Protein AF-A0A6N6S5V6-F1 (afdb_monomer)

Structure (mmCIF, N/CA/C/O backbone):
data_AF-A0A6N6S5V6-F1
#
_entry.id   AF-A0A6N6S5V6-F1
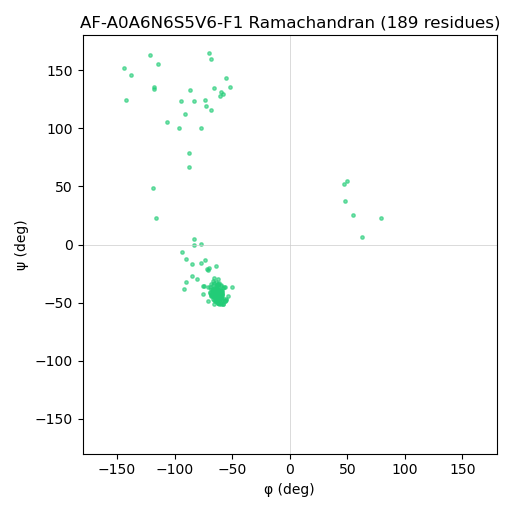#
loop_
_atom_site.group_PDB
_atom_site.id
_atom_site.type_symbol
_atom_site.label_atom_id
_atom_site.label_alt_id
_atom_site.label_comp_id
_atom_site.label_asym_id
_atom_site.label_entity_id
_atom_site.label_seq_id
_atom_site.pdbx_PDB_ins_code
_atom_site.Cartn_x
_atom_site.Cartn_y
_atom_site.Cartn_z
_at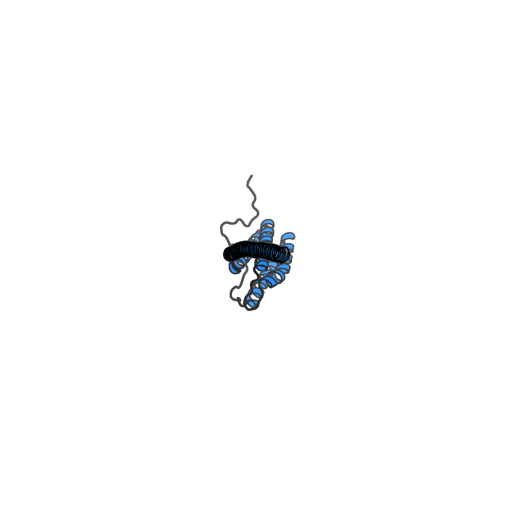om_site.occupancy
_atom_site.B_iso_or_equiv
_atom_site.auth_seq_id
_atom_site.auth_comp_id
_atom_site.auth_asym_id
_atom_site.auth_atom_id
_atom_site.pdbx_PDB_model_num
ATOM 1 N N . MET A 1 1 ? 62.402 19.462 -80.357 1.00 62.56 1 MET A N 1
ATOM 2 C CA . MET A 1 1 ? 62.598 19.578 -78.889 1.00 62.56 1 MET A CA 1
ATOM 3 C C . MET A 1 1 ? 61.320 19.929 -78.121 1.00 62.56 1 MET A C 1
ATOM 5 O O . MET A 1 1 ? 61.025 19.226 -77.167 1.00 62.56 1 MET A O 1
ATOM 9 N N . LYS A 1 2 ? 60.522 20.928 -78.536 1.00 72.19 2 LYS A N 1
ATOM 10 C CA . LYS A 1 2 ? 59.335 21.396 -77.782 1.00 72.19 2 LYS A CA 1
ATOM 11 C C . LYS A 1 2 ? 58.233 20.342 -77.539 1.00 72.19 2 LYS A C 1
ATOM 13 O O . LYS A 1 2 ? 57.706 20.272 -76.439 1.00 72.19 2 LYS A O 1
ATOM 18 N N . GLN A 1 3 ? 57.931 19.482 -78.517 1.00 79.94 3 GLN A N 1
ATOM 19 C CA . GLN A 1 3 ? 56.873 18.461 -78.391 1.00 79.94 3 GLN A CA 1
ATOM 20 C C . GLN A 1 3 ? 57.205 17.366 -77.362 1.00 79.94 3 GLN A C 1
ATOM 22 O O . GLN A 1 3 ? 56.373 17.038 -76.525 1.00 79.94 3 GLN A O 1
ATOM 27 N N . LYS A 1 4 ? 58.440 16.842 -77.372 1.00 79.00 4 LYS A N 1
ATOM 28 C CA . LYS A 1 4 ? 58.897 15.853 -76.378 1.00 79.00 4 LYS A CA 1
ATOM 29 C C . LYS A 1 4 ? 58.906 16.441 -74.960 1.00 79.00 4 LYS A C 1
ATOM 31 O O . LYS A 1 4 ? 58.530 15.755 -74.021 1.00 79.00 4 LYS A O 1
ATOM 36 N N . PHE A 1 5 ? 59.269 17.719 -74.820 1.00 80.44 5 PHE A N 1
ATOM 37 C CA . PHE A 1 5 ? 59.223 18.435 -73.544 1.00 80.44 5 PHE A CA 1
ATOM 38 C C . PHE A 1 5 ? 57.786 18.603 -73.016 1.00 80.44 5 PHE A C 1
ATOM 40 O O . PHE A 1 5 ? 57.538 18.290 -71.857 1.00 80.44 5 PHE A O 1
ATOM 47 N N . LEU A 1 6 ? 56.825 19.002 -73.863 1.00 81.38 6 LEU A N 1
ATOM 48 C CA . LEU A 1 6 ? 55.410 19.099 -73.467 1.00 81.38 6 LEU A CA 1
ATOM 49 C C . LEU A 1 6 ? 54.830 17.757 -72.997 1.00 81.38 6 LEU A C 1
ATOM 51 O O . LEU A 1 6 ? 54.079 17.727 -72.027 1.00 81.38 6 LEU A O 1
ATOM 55 N N . ILE A 1 7 ? 55.190 16.653 -73.658 1.00 85.19 7 ILE A N 1
ATOM 56 C CA . ILE A 1 7 ? 54.735 15.305 -73.281 1.00 85.19 7 ILE A CA 1
ATOM 57 C C . ILE A 1 7 ? 55.286 14.911 -71.903 1.00 85.19 7 ILE A C 1
ATOM 59 O O . ILE A 1 7 ? 54.540 14.402 -71.071 1.00 85.19 7 ILE A O 1
ATOM 63 N N . ILE A 1 8 ? 56.566 15.188 -71.635 1.00 86.44 8 ILE A N 1
ATOM 64 C CA . ILE A 1 8 ? 57.194 14.901 -70.336 1.00 86.44 8 ILE A CA 1
ATOM 65 C C . ILE A 1 8 ? 56.545 15.734 -69.223 1.00 86.44 8 ILE A C 1
ATOM 67 O O . ILE A 1 8 ? 56.206 15.190 -68.176 1.00 86.44 8 ILE A O 1
ATOM 71 N N . VAL A 1 9 ? 56.317 17.031 -69.452 1.00 86.50 9 VAL A N 1
ATOM 72 C CA . VAL A 1 9 ? 55.654 17.913 -68.474 1.00 86.50 9 VAL A CA 1
ATOM 73 C C . VAL A 1 9 ? 54.208 17.473 -68.214 1.00 86.50 9 VAL A C 1
ATOM 75 O O . VAL A 1 9 ? 53.793 17.415 -67.059 1.00 86.50 9 VAL A O 1
ATOM 78 N N . GLY A 1 10 ? 53.458 17.098 -69.255 1.00 88.69 10 GLY A N 1
ATOM 79 C CA . GLY A 1 10 ? 52.099 16.566 -69.114 1.00 88.69 10 GLY A CA 1
ATOM 80 C C . GLY A 1 10 ? 52.051 15.248 -68.334 1.00 88.69 10 GLY A C 1
ATOM 81 O O . GLY A 1 10 ? 51.189 15.075 -67.476 1.00 88.69 10 GLY A O 1
ATOM 82 N N . TYR A 1 11 ? 53.010 14.347 -68.570 1.00 92.50 11 TYR A N 1
ATOM 83 C CA . TYR A 1 11 ? 53.131 13.091 -67.828 1.00 92.50 11 TYR A CA 1
ATOM 84 C C . TYR A 1 11 ? 53.487 13.320 -66.352 1.00 92.50 11 TYR A C 1
ATOM 86 O O . TYR A 1 11 ? 52.875 12.719 -65.473 1.00 92.50 11 TYR A O 1
ATOM 94 N N . LEU A 1 12 ? 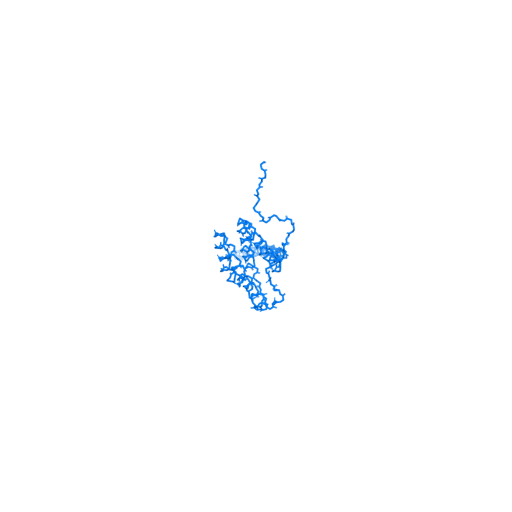54.419 14.233 -66.059 1.00 91.12 12 LEU A N 1
ATOM 95 C CA . LEU A 1 12 ? 54.773 14.604 -64.685 1.00 91.12 12 LEU A CA 1
ATOM 96 C C . LEU A 1 12 ? 53.597 15.245 -63.937 1.00 91.12 12 LEU A C 1
ATOM 98 O O . LEU A 1 12 ? 53.380 14.937 -62.767 1.00 91.12 12 LEU A O 1
ATOM 102 N N . PHE A 1 13 ? 52.812 16.090 -64.609 1.00 92.81 13 PHE A N 1
ATOM 103 C CA . PHE A 1 13 ? 51.599 16.669 -64.033 1.00 92.81 13 PHE A CA 1
ATOM 104 C C . PHE A 1 13 ? 50.538 15.597 -63.741 1.00 92.81 13 PHE A C 1
ATOM 106 O O . PHE A 1 13 ? 49.987 15.567 -62.642 1.00 92.81 13 PHE A O 1
ATOM 113 N N . LEU A 1 14 ? 50.298 14.673 -64.679 1.00 92.94 14 LEU A N 1
ATOM 114 C CA . LEU A 1 14 ? 49.377 13.550 -64.482 1.00 92.94 14 LEU A CA 1
ATOM 115 C C . LEU A 1 14 ? 49.807 12.669 -63.297 1.00 92.94 14 LEU A C 1
ATOM 117 O O . LEU A 1 14 ? 48.983 12.338 -62.448 1.00 92.94 14 LEU A O 1
ATOM 121 N N . LEU A 1 15 ? 51.098 12.330 -63.205 1.00 93.62 15 LEU A N 1
ATOM 122 C CA . LEU A 1 15 ? 51.645 11.571 -62.080 1.00 93.62 15 LEU A CA 1
ATOM 123 C C . LEU A 1 15 ? 51.463 12.308 -60.750 1.00 93.62 15 LEU A C 1
ATOM 125 O O . LEU A 1 15 ? 51.049 11.692 -59.772 1.00 93.62 15 LEU A O 1
ATOM 129 N N . ALA A 1 16 ? 51.717 13.618 -60.711 1.00 93.31 16 ALA A N 1
ATOM 130 C CA . ALA A 1 16 ? 51.504 14.421 -59.511 1.00 93.31 16 ALA A CA 1
ATOM 131 C C . ALA A 1 16 ? 50.028 14.418 -59.075 1.00 93.31 16 ALA A C 1
ATOM 133 O O . ALA A 1 16 ? 49.742 14.237 -57.893 1.00 93.31 16 ALA A O 1
ATOM 134 N N . VAL A 1 17 ? 49.086 14.543 -60.018 1.00 94.62 17 VAL A N 1
ATOM 135 C CA . VAL A 1 17 ? 47.643 14.454 -59.734 1.00 94.62 17 VAL A CA 1
ATOM 136 C C . VAL A 1 17 ? 47.269 13.076 -59.190 1.00 94.62 17 VAL A C 1
ATOM 138 O O . VAL A 1 17 ? 46.566 12.999 -58.185 1.00 94.62 17 VAL A O 1
ATOM 141 N N . ILE A 1 18 ? 47.767 11.992 -59.794 1.00 94.75 18 ILE A N 1
ATOM 142 C CA . ILE A 1 18 ? 47.512 10.624 -59.318 1.00 94.75 18 ILE A CA 1
ATOM 143 C C . ILE A 1 18 ? 48.032 10.446 -57.889 1.00 94.75 18 ILE A C 1
ATOM 145 O O . ILE A 1 18 ? 47.295 9.948 -57.047 1.00 94.75 18 ILE A O 1
ATOM 149 N N . VAL A 1 19 ? 49.252 10.901 -57.586 1.00 94.75 19 VAL A N 1
ATOM 150 C CA . VAL A 1 19 ? 49.834 10.820 -56.233 1.00 94.75 19 VAL A CA 1
ATOM 151 C C . VAL A 1 19 ? 49.016 11.617 -55.211 1.00 94.75 19 VAL A C 1
ATOM 153 O O . VAL A 1 19 ? 48.795 11.154 -54.095 1.00 94.75 19 VAL A O 1
ATOM 156 N N . ILE A 1 20 ? 48.530 12.806 -55.578 1.00 94.44 20 ILE A N 1
ATOM 157 C CA . ILE A 1 20 ? 47.676 13.614 -54.697 1.00 94.44 20 ILE A CA 1
ATOM 158 C C . ILE A 1 20 ? 46.336 12.911 -54.452 1.00 94.44 20 ILE A C 1
ATOM 160 O O . ILE A 1 20 ? 45.868 12.871 -53.314 1.00 94.44 20 ILE A O 1
ATOM 164 N N . LEU A 1 21 ? 45.719 12.349 -55.496 1.00 94.69 21 LEU A N 1
ATOM 165 C CA . LEU A 1 21 ? 44.451 11.629 -55.383 1.00 94.69 21 LEU A CA 1
ATOM 166 C C . LEU A 1 21 ? 44.598 10.359 -54.543 1.00 94.69 21 LEU A C 1
ATOM 168 O O . LEU A 1 21 ? 43.777 10.137 -53.658 1.00 94.69 21 LEU A O 1
ATOM 172 N N . THR A 1 22 ? 45.650 9.565 -54.746 1.00 92.69 22 THR A N 1
ATOM 173 C CA . THR A 1 22 ? 45.891 8.362 -53.936 1.00 92.69 22 THR A CA 1
ATOM 174 C C . THR A 1 22 ? 46.160 8.721 -52.481 1.00 92.69 22 THR A C 1
ATOM 176 O O . THR A 1 22 ? 45.573 8.110 -51.593 1.00 92.69 22 THR A O 1
ATOM 179 N N . PHE A 1 23 ? 46.954 9.762 -52.211 1.00 95.06 23 PHE A N 1
ATOM 180 C CA . PHE A 1 23 ? 47.163 10.248 -50.847 1.00 95.06 23 PHE A CA 1
ATOM 181 C C . PHE A 1 23 ? 45.852 10.711 -50.196 1.00 95.06 23 PHE A C 1
ATOM 183 O O . PHE A 1 23 ? 45.591 10.392 -49.037 1.00 95.06 23 PHE A O 1
ATOM 190 N N . ARG A 1 24 ? 44.998 11.429 -50.939 1.00 93.62 24 ARG A N 1
ATOM 191 C CA . ARG A 1 24 ? 43.675 11.859 -50.460 1.00 93.62 24 ARG A CA 1
ATOM 192 C C . ARG A 1 24 ? 42.752 10.680 -50.167 1.00 93.62 24 ARG A C 1
ATOM 194 O O . ARG A 1 24 ? 42.100 10.706 -49.129 1.00 93.62 24 ARG A O 1
ATOM 201 N N . VAL A 1 25 ? 42.715 9.670 -51.035 1.00 95.25 25 VAL A N 1
ATOM 202 C CA . VAL A 1 25 ? 41.915 8.451 -50.830 1.00 95.25 25 VAL A CA 1
ATOM 203 C C . VAL A 1 25 ? 42.397 7.705 -49.590 1.00 95.25 25 VAL A C 1
ATOM 205 O O . VAL A 1 25 ? 41.598 7.472 -48.693 1.00 95.25 25 VAL A O 1
ATOM 208 N N . VAL A 1 26 ? 43.702 7.450 -49.464 1.00 94.06 26 VAL A N 1
ATOM 209 C CA . VAL A 1 26 ? 44.276 6.767 -48.292 1.00 94.06 26 VAL A CA 1
ATOM 210 C C . VAL A 1 26 ? 44.022 7.551 -46.999 1.00 94.06 26 VAL A C 1
ATOM 212 O O . VAL A 1 26 ? 43.732 6.967 -45.958 1.00 94.06 26 VAL A O 1
ATOM 215 N N . PHE A 1 27 ? 44.108 8.882 -47.039 1.00 94.56 27 PHE A N 1
ATOM 216 C CA . PHE A 1 27 ? 43.797 9.724 -45.884 1.00 94.56 27 PHE A CA 1
ATOM 217 C C . PHE A 1 27 ? 42.312 9.656 -45.494 1.00 94.56 27 PHE A C 1
ATOM 219 O O . PHE A 1 27 ? 41.999 9.564 -44.309 1.00 94.56 27 PHE A O 1
ATOM 226 N N . LEU A 1 28 ? 41.399 9.673 -46.471 1.00 93.62 28 LEU A N 1
ATOM 227 C CA . LEU A 1 28 ? 39.962 9.517 -46.228 1.00 93.62 28 LEU A CA 1
ATOM 228 C C . LEU A 1 28 ? 39.619 8.121 -45.700 1.00 93.62 28 LEU A C 1
ATOM 230 O O . LEU A 1 28 ? 38.838 8.018 -44.762 1.00 93.62 28 LEU A O 1
ATOM 234 N N . GLU A 1 29 ? 40.227 7.066 -46.243 1.00 94.50 29 GLU A N 1
ATOM 235 C CA . GLU A 1 29 ? 40.064 5.695 -45.746 1.00 94.50 29 GLU A CA 1
ATOM 236 C C . GLU A 1 29 ? 40.499 5.576 -44.283 1.00 94.50 29 GLU A C 1
ATOM 238 O O . GLU A 1 29 ? 39.771 4.994 -43.481 1.00 94.50 29 GLU A O 1
ATOM 243 N N . ARG A 1 30 ? 41.625 6.199 -43.905 1.00 93.50 30 ARG A N 1
ATOM 244 C CA . ARG A 1 30 ? 42.064 6.264 -42.501 1.00 93.50 30 ARG A CA 1
ATOM 245 C C . ARG A 1 30 ? 41.074 7.019 -41.618 1.00 93.50 30 ARG A C 1
ATOM 247 O O . ARG A 1 30 ? 40.720 6.522 -40.561 1.00 93.50 30 ARG A O 1
ATOM 254 N N . LEU A 1 31 ? 40.574 8.176 -42.058 1.00 93.25 31 LEU A N 1
ATOM 255 C CA . LEU A 1 31 ? 39.562 8.926 -41.301 1.00 93.25 31 LEU A CA 1
ATOM 2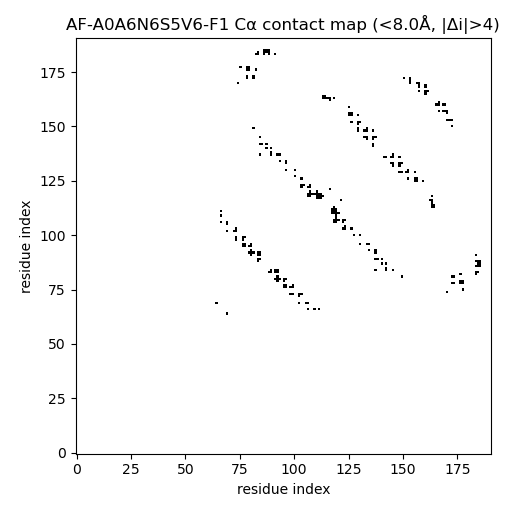56 C C . LEU A 1 31 ? 38.260 8.139 -41.116 1.00 93.25 31 LEU A C 1
ATOM 258 O O . LEU A 1 31 ? 37.635 8.224 -40.061 1.00 93.25 31 LEU A O 1
ATOM 262 N N . ILE A 1 32 ? 37.829 7.399 -42.139 1.00 94.50 32 ILE A N 1
ATOM 263 C CA . ILE A 1 32 ? 36.643 6.542 -42.062 1.00 94.50 32 ILE A CA 1
ATOM 264 C C . ILE A 1 32 ? 36.896 5.387 -41.090 1.00 94.50 32 ILE A C 1
ATOM 266 O O . ILE A 1 32 ? 36.036 5.119 -40.256 1.00 94.50 32 ILE A O 1
ATOM 270 N N . ALA A 1 33 ? 38.064 4.744 -41.158 1.00 95.38 33 ALA A N 1
ATOM 271 C CA . ALA A 1 33 ? 38.442 3.677 -40.236 1.00 95.38 33 ALA A CA 1
ATOM 272 C C . ALA A 1 33 ? 38.453 4.166 -38.778 1.00 95.38 33 ALA A C 1
ATOM 274 O O . ALA A 1 33 ? 37.748 3.589 -37.952 1.00 95.38 33 ALA A O 1
ATOM 275 N N . ASP A 1 34 ? 39.132 5.282 -38.492 1.00 95.62 34 ASP A N 1
ATOM 276 C CA . ASP A 1 34 ? 39.198 5.879 -37.151 1.00 95.62 34 ASP A CA 1
ATOM 277 C C . ASP A 1 34 ? 37.802 6.266 -36.628 1.00 95.62 34 ASP A C 1
ATOM 279 O O . ASP A 1 34 ? 37.478 6.070 -35.455 1.00 95.62 34 ASP A O 1
ATOM 283 N N . ASN A 1 35 ? 36.945 6.828 -37.489 1.00 95.94 35 ASN A N 1
ATOM 284 C CA . ASN A 1 35 ? 35.578 7.184 -37.106 1.00 95.94 35 ASN A CA 1
ATOM 285 C C . ASN A 1 35 ? 34.711 5.948 -36.841 1.00 95.94 35 ASN A C 1
ATOM 287 O O . ASN A 1 35 ? 33.906 5.973 -35.911 1.00 95.94 35 ASN A O 1
ATOM 291 N N . ASN A 1 36 ? 34.871 4.883 -37.629 1.00 96.19 36 ASN A N 1
ATOM 292 C CA . ASN A 1 36 ? 34.148 3.629 -37.436 1.00 96.19 36 ASN A CA 1
ATOM 293 C C . ASN A 1 36 ? 34.582 2.926 -36.145 1.00 96.19 36 ASN A C 1
ATOM 295 O O . ASN A 1 36 ? 33.724 2.437 -35.415 1.00 96.19 36 ASN A O 1
ATOM 299 N N . GLU A 1 37 ? 35.878 2.928 -35.828 1.00 96.62 37 GLU A N 1
ATOM 300 C CA . GLU A 1 37 ? 36.407 2.398 -34.567 1.00 96.62 37 GLU A CA 1
ATOM 301 C C . GLU A 1 37 ? 35.848 3.180 -33.373 1.00 96.62 37 GLU A C 1
ATOM 303 O O . GLU A 1 37 ? 35.208 2.602 -32.498 1.00 96.62 37 GLU A O 1
ATOM 308 N N . ARG A 1 38 ? 35.931 4.519 -33.402 1.00 96.12 38 ARG A N 1
ATOM 309 C CA . ARG A 1 38 ? 35.334 5.373 -32.359 1.00 96.12 38 ARG A CA 1
ATOM 310 C C . ARG A 1 38 ? 33.830 5.167 -32.212 1.00 96.12 38 ARG A C 1
ATOM 312 O O . ARG A 1 38 ? 33.301 5.267 -31.105 1.00 96.12 38 ARG A O 1
ATOM 319 N N . LEU A 1 39 ? 33.115 4.946 -33.314 1.00 96.00 39 LEU A N 1
ATOM 320 C CA . LEU A 1 39 ? 31.685 4.658 -33.274 1.00 96.00 39 LEU A CA 1
ATOM 321 C C . LEU A 1 39 ? 31.419 3.288 -32.636 1.00 96.00 39 LEU A C 1
ATOM 323 O O . LEU A 1 39 ? 30.526 3.189 -31.797 1.00 96.00 39 LEU A O 1
ATOM 327 N N . SER A 1 40 ? 32.211 2.272 -32.983 1.00 96.56 40 SER A N 1
ATOM 328 C CA . SER A 1 40 ? 32.147 0.925 -32.406 1.00 96.56 40 SER A CA 1
ATOM 329 C C . SER A 1 40 ? 32.418 0.933 -30.899 1.00 96.56 40 SER A C 1
ATOM 331 O O . SER A 1 40 ? 31.665 0.329 -30.133 1.00 96.56 40 SER A O 1
ATOM 333 N N . ASP A 1 41 ? 33.425 1.682 -30.447 1.00 97.06 41 ASP A N 1
ATOM 334 C CA . ASP A 1 41 ? 33.751 1.827 -29.024 1.00 97.06 41 ASP A CA 1
ATOM 335 C C . ASP A 1 41 ? 32.610 2.490 -28.252 1.00 97.06 41 ASP A C 1
ATOM 337 O O . ASP A 1 41 ? 32.203 2.025 -27.185 1.00 97.06 41 ASP A O 1
ATOM 341 N N . ARG A 1 42 ? 32.041 3.565 -28.811 1.00 97.12 42 ARG A N 1
ATOM 342 C CA . ARG A 1 42 ? 30.890 4.254 -28.213 1.00 97.12 42 ARG A CA 1
ATOM 343 C C . ARG A 1 42 ? 29.658 3.357 -28.154 1.00 97.12 42 ARG A C 1
ATOM 345 O O . ARG A 1 42 ? 28.940 3.410 -27.158 1.00 97.12 42 ARG A O 1
ATOM 352 N N . MET A 1 43 ? 29.422 2.547 -29.188 1.00 97.00 43 MET A N 1
ATOM 353 C CA . MET A 1 43 ? 28.326 1.575 -29.216 1.00 97.00 43 MET A CA 1
ATOM 354 C C . MET A 1 43 ? 28.519 0.524 -28.120 1.00 97.00 43 MET A C 1
ATOM 356 O O . MET A 1 43 ? 27.622 0.311 -27.313 1.00 97.00 43 MET A O 1
ATOM 360 N N . SER A 1 44 ? 29.724 -0.037 -28.013 1.00 97.06 44 SER A N 1
ATOM 361 C CA . SER A 1 44 ? 30.072 -1.052 -27.010 1.00 97.06 44 SER A CA 1
ATOM 362 C C . SER A 1 44 ? 29.955 -0.512 -25.578 1.00 97.06 44 SER A C 1
ATOM 364 O O . SER A 1 44 ? 29.455 -1.190 -24.676 1.00 97.06 44 SER A O 1
ATOM 366 N N . ALA A 1 45 ? 30.372 0.739 -25.352 1.00 96.50 45 ALA A N 1
ATOM 367 C CA . ALA A 1 45 ? 30.223 1.413 -24.063 1.00 96.50 45 ALA A CA 1
ATOM 368 C C . ALA A 1 45 ? 28.747 1.673 -23.713 1.00 96.50 45 ALA A C 1
ATOM 370 O O . ALA A 1 45 ? 28.343 1.520 -22.555 1.00 96.50 45 ALA A O 1
ATOM 371 N N . PHE A 1 46 ? 27.928 2.036 -24.705 1.00 96.94 46 PHE A N 1
ATOM 372 C CA . PHE A 1 46 ? 26.489 2.203 -24.526 1.00 96.94 46 PHE A CA 1
ATOM 373 C C . PHE A 1 46 ? 25.802 0.869 -24.212 1.00 96.94 46 PHE A C 1
ATOM 375 O O . PHE A 1 46 ? 25.050 0.797 -23.244 1.00 96.94 46 PHE A O 1
ATOM 382 N N . GLU A 1 47 ? 26.110 -0.194 -24.955 1.00 97.19 47 GLU A N 1
ATOM 383 C CA . GLU A 1 47 ? 25.599 -1.547 -24.704 1.00 97.19 47 GLU A CA 1
ATOM 384 C C . GLU A 1 47 ? 25.963 -2.032 -23.298 1.00 97.19 47 GLU A C 1
ATOM 386 O O . GLU A 1 47 ? 25.095 -2.481 -22.550 1.00 97.19 47 GLU A O 1
ATOM 391 N N . SER A 1 48 ? 27.219 -1.848 -22.886 1.00 97.06 48 SER A N 1
ATOM 392 C CA . SER A 1 48 ? 27.673 -2.176 -21.528 1.00 97.06 48 SER A CA 1
ATOM 393 C C . SER A 1 48 ? 26.898 -1.395 -20.461 1.00 97.06 48 SER A C 1
ATOM 395 O O . SER A 1 48 ? 26.502 -1.949 -19.433 1.00 97.06 48 SER A O 1
ATOM 397 N N . SER A 1 49 ? 26.630 -0.111 -20.715 1.00 96.69 49 SER A N 1
ATOM 398 C CA . SER A 1 49 ? 25.836 0.732 -19.816 1.00 96.69 49 SER A CA 1
ATOM 399 C C . SER A 1 49 ? 24.377 0.277 -19.750 1.00 96.69 49 SER A C 1
ATOM 401 O O . SER A 1 49 ? 23.800 0.234 -18.665 1.00 96.69 49 SER A O 1
ATOM 403 N N . ALA A 1 50 ? 23.792 -0.118 -20.882 1.00 96.88 50 ALA A N 1
ATOM 404 C CA . ALA A 1 50 ? 22.429 -0.632 -20.954 1.00 96.88 50 ALA A CA 1
ATOM 405 C C . ALA A 1 50 ? 22.282 -1.969 -20.208 1.00 96.88 50 ALA A C 1
ATOM 407 O O . ALA A 1 50 ? 21.329 -2.142 -19.450 1.00 96.88 50 ALA A O 1
ATOM 408 N N . ILE A 1 51 ? 23.248 -2.882 -20.357 1.00 96.88 51 ILE A N 1
ATOM 409 C CA . ILE A 1 51 ? 23.290 -4.156 -19.622 1.00 96.88 51 ILE A CA 1
ATOM 410 C C . ILE A 1 51 ? 23.403 -3.899 -18.115 1.00 96.88 51 ILE A C 1
ATOM 412 O O . ILE A 1 51 ? 22.655 -4.485 -17.333 1.00 96.88 51 ILE A O 1
ATOM 416 N N . SER A 1 52 ? 24.291 -2.989 -17.703 1.00 96.69 52 SER A N 1
ATOM 417 C CA . SER A 1 52 ? 24.439 -2.601 -16.295 1.00 96.69 52 SER A CA 1
ATOM 418 C C . SER A 1 52 ? 23.152 -1.993 -15.727 1.00 96.69 52 SER A C 1
ATOM 420 O O . SER A 1 52 ? 22.715 -2.380 -14.644 1.00 96.69 52 SER A O 1
ATOM 422 N N . ALA A 1 53 ? 22.493 -1.097 -16.468 1.00 95.56 53 ALA A N 1
ATOM 423 C CA . ALA A 1 53 ? 21.223 -0.506 -16.055 1.00 95.56 53 ALA A CA 1
ATOM 424 C C . ALA A 1 53 ? 20.113 -1.562 -15.926 1.00 95.56 53 ALA A C 1
ATOM 426 O O . ALA A 1 53 ? 19.389 -1.573 -14.933 1.00 95.56 53 ALA A O 1
ATOM 427 N N . ALA A 1 54 ? 20.005 -2.488 -16.883 1.00 94.50 54 ALA A N 1
ATOM 428 C CA . ALA A 1 54 ? 19.044 -3.586 -16.819 1.00 94.50 54 ALA A CA 1
ATOM 429 C C . ALA A 1 54 ? 19.293 -4.497 -15.603 1.00 94.50 54 ALA A C 1
ATOM 431 O O . ALA A 1 54 ? 18.345 -4.866 -14.910 1.00 94.50 54 ALA A O 1
ATOM 432 N N . ALA A 1 55 ? 20.558 -4.804 -15.299 1.00 93.88 55 ALA A N 1
ATOM 433 C CA . ALA A 1 55 ? 20.931 -5.580 -14.119 1.00 93.88 55 ALA A CA 1
ATOM 434 C C . ALA A 1 55 ? 20.575 -4.853 -12.809 1.00 93.88 55 ALA A C 1
ATOM 436 O O . ALA A 1 55 ? 20.018 -5.465 -11.899 1.00 93.88 55 ALA A O 1
ATOM 437 N N . GLN A 1 56 ? 20.826 -3.542 -12.727 1.00 94.94 56 GLN A N 1
ATOM 438 C CA . GLN A 1 56 ? 20.445 -2.725 -11.569 1.00 94.94 56 GLN A CA 1
ATOM 439 C C . GLN A 1 56 ? 18.925 -2.676 -11.380 1.00 94.94 56 GLN A C 1
ATOM 441 O O . GLN A 1 56 ? 18.446 -2.864 -10.266 1.00 94.94 56 GLN A O 1
ATOM 446 N N . ILE A 1 57 ? 18.155 -2.494 -12.458 1.00 92.62 57 ILE A N 1
ATOM 447 C CA . ILE A 1 57 ? 16.684 -2.533 -12.412 1.00 92.62 57 ILE A CA 1
ATOM 448 C C . ILE A 1 57 ? 16.191 -3.902 -11.928 1.00 92.62 57 ILE A C 1
ATOM 450 O O . ILE A 1 57 ? 15.288 -3.963 -11.096 1.00 92.62 57 ILE A O 1
ATOM 454 N N . GLY A 1 58 ? 16.789 -4.994 -12.415 1.00 88.50 58 GLY A N 1
ATOM 455 C CA . GLY A 1 58 ? 16.479 -6.347 -11.951 1.00 88.50 58 GLY A CA 1
ATOM 456 C C . GLY A 1 58 ? 16.725 -6.515 -10.451 1.00 88.50 58 GLY A C 1
ATOM 457 O O . GLY A 1 58 ? 15.834 -6.963 -9.734 1.00 88.50 58 GLY A O 1
ATOM 458 N N . SER A 1 59 ? 17.890 -6.072 -9.971 1.00 91.06 59 SER A N 1
ATOM 459 C CA . SER A 1 59 ? 18.246 -6.122 -8.548 1.00 91.06 59 SER A CA 1
ATOM 460 C C . SER A 1 59 ? 17.307 -5.286 -7.674 1.00 91.06 59 SER A C 1
ATOM 462 O O . SER A 1 59 ? 16.878 -5.748 -6.621 1.00 91.06 59 SER A O 1
ATOM 464 N N . LEU A 1 60 ? 16.938 -4.079 -8.114 1.00 88.88 60 LEU A N 1
ATOM 465 C CA . LEU A 1 60 ? 15.988 -3.230 -7.390 1.00 88.88 60 LEU A CA 1
ATOM 466 C C . LEU A 1 60 ? 14.596 -3.862 -7.331 1.00 88.88 60 LEU A C 1
ATOM 468 O O . LEU A 1 60 ? 13.943 -3.806 -6.295 1.00 88.88 60 LEU A O 1
ATOM 472 N N . ARG A 1 61 ? 14.146 -4.499 -8.417 1.00 84.56 61 ARG A N 1
ATOM 473 C CA . ARG A 1 61 ? 12.847 -5.181 -8.455 1.00 84.56 61 ARG A CA 1
ATOM 474 C C . ARG A 1 61 ? 12.765 -6.330 -7.450 1.00 84.56 61 ARG A C 1
ATOM 476 O O . ARG A 1 61 ? 11.695 -6.555 -6.900 1.00 84.56 61 ARG A O 1
ATOM 483 N N . GLU A 1 62 ? 13.869 -7.031 -7.206 1.00 85.75 62 GLU A N 1
ATOM 484 C CA . GLU A 1 62 ? 13.943 -8.109 -6.211 1.00 85.75 62 GLU A CA 1
ATOM 485 C C . GLU A 1 62 ? 13.892 -7.591 -4.762 1.00 85.75 62 GLU A C 1
ATOM 487 O O . GLU A 1 62 ? 13.492 -8.320 -3.861 1.00 85.75 62 GLU A O 1
ATOM 492 N N . GLN A 1 63 ? 14.237 -6.319 -4.535 1.00 88.56 63 GLN A N 1
ATOM 493 C CA . GLN A 1 63 ? 14.162 -5.678 -3.217 1.00 88.56 63 GLN A CA 1
ATOM 494 C C . GLN A 1 63 ? 12.771 -5.117 -2.891 1.00 88.56 63 GLN A C 1
ATOM 496 O O . GLN A 1 63 ? 12.496 -4.821 -1.729 1.00 88.56 63 GLN A O 1
ATOM 501 N N . VAL A 1 64 ? 11.898 -4.944 -3.889 1.00 88.12 64 VAL A N 1
ATOM 502 C CA . VAL A 1 64 ? 10.529 -4.466 -3.660 1.00 88.12 64 VAL A CA 1
ATOM 503 C C . VAL A 1 64 ? 9.712 -5.599 -3.033 1.00 88.12 64 VAL A C 1
ATOM 505 O O . VAL A 1 64 ? 9.630 -6.678 -3.630 1.00 88.12 64 VAL A O 1
ATOM 508 N N . PRO A 1 65 ? 9.080 -5.382 -1.865 1.00 92.38 65 PRO A N 1
ATOM 509 C CA . PRO A 1 65 ? 8.242 -6.398 -1.249 1.00 92.38 65 PRO A CA 1
ATOM 510 C C . PRO A 1 65 ? 7.144 -6.886 -2.199 1.00 92.38 65 PRO A C 1
ATOM 512 O O . PRO A 1 65 ? 6.563 -6.130 -2.980 1.00 92.38 65 PRO A O 1
ATOM 515 N N . GLY A 1 66 ? 6.838 -8.179 -2.133 1.00 93.19 66 GLY A N 1
ATOM 516 C CA . GLY A 1 66 ? 5.712 -8.734 -2.874 1.00 93.19 66 GLY A CA 1
ATOM 517 C C . GLY A 1 66 ? 4.370 -8.264 -2.308 1.00 93.19 66 GLY A C 1
ATOM 518 O O . GLY A 1 66 ? 4.275 -7.827 -1.164 1.00 93.19 66 GLY A O 1
ATOM 519 N N . LEU A 1 67 ? 3.295 -8.450 -3.082 1.00 95.50 67 LEU A N 1
ATOM 520 C CA . LEU A 1 67 ? 1.922 -8.127 -2.663 1.00 95.50 67 LEU A CA 1
ATOM 521 C C . LEU A 1 67 ? 1.552 -8.704 -1.282 1.00 95.50 67 LEU A C 1
ATOM 523 O O . LEU A 1 67 ? 0.847 -8.054 -0.520 1.00 95.50 67 LEU A O 1
ATOM 527 N N . GLY A 1 68 ? 2.030 -9.909 -0.952 1.00 95.62 68 GLY A N 1
ATOM 528 C CA . GLY A 1 68 ? 1.744 -10.561 0.331 1.00 95.62 68 GLY A CA 1
ATOM 529 C C . GLY A 1 68 ? 2.279 -9.800 1.548 1.00 95.62 68 GLY A C 1
ATOM 530 O O . GLY A 1 68 ? 1.600 -9.757 2.570 1.00 95.62 68 GLY A O 1
ATOM 531 N N . GLU A 1 69 ? 3.438 -9.147 1.429 1.00 96.81 69 GLU A N 1
ATOM 532 C CA . GLU A 1 69 ? 4.010 -8.329 2.508 1.00 96.81 69 GLU A CA 1
ATOM 533 C C . GLU A 1 69 ? 3.166 -7.076 2.742 1.00 96.81 69 GLU A C 1
ATOM 535 O O . GLU A 1 69 ? 2.811 -6.768 3.877 1.00 96.81 69 GLU A O 1
ATOM 540 N N . TYR A 1 70 ? 2.741 -6.407 1.666 1.00 97.56 70 TYR A N 1
ATOM 541 C CA . TYR A 1 70 ? 1.838 -5.262 1.775 1.00 97.56 70 TYR A CA 1
ATOM 542 C C . TYR A 1 70 ? 0.477 -5.648 2.354 1.00 97.56 70 TYR A C 1
ATOM 544 O O . TYR A 1 70 ? -0.034 -4.940 3.213 1.00 97.56 70 TYR A O 1
ATOM 552 N N . MET A 1 71 ? -0.102 -6.781 1.944 1.00 97.88 71 MET A N 1
ATOM 553 C CA . MET A 1 71 ? -1.375 -7.251 2.509 1.00 97.88 71 MET A CA 1
ATOM 554 C C . MET A 1 71 ? -1.241 -7.658 3.982 1.00 97.88 71 MET A C 1
ATOM 556 O O . MET A 1 71 ? -2.150 -7.405 4.772 1.00 97.88 71 MET A O 1
ATOM 560 N N . THR A 1 72 ? -0.094 -8.217 4.377 1.00 97.81 72 THR A N 1
ATOM 561 C CA . THR A 1 72 ? 0.218 -8.510 5.785 1.00 97.81 72 THR A CA 1
ATOM 562 C C . THR A 1 72 ? 0.332 -7.224 6.602 1.00 97.81 72 THR A C 1
ATOM 564 O O . THR A 1 72 ? -0.270 -7.124 7.672 1.00 97.81 72 THR A O 1
ATOM 567 N N . GLY A 1 73 ? 1.044 -6.218 6.083 1.00 98.19 73 GLY A N 1
ATOM 568 C CA . GLY A 1 73 ? 1.129 -4.887 6.686 1.00 98.19 73 GLY A CA 1
ATOM 569 C C . GLY A 1 73 ? -0.245 -4.229 6.816 1.00 98.19 73 GLY A C 1
ATOM 570 O O . GLY A 1 73 ? -0.619 -3.802 7.904 1.00 98.19 73 GLY A O 1
ATOM 571 N N . LEU A 1 74 ? -1.047 -4.246 5.749 1.00 98.25 74 LEU A N 1
ATOM 572 C CA . LEU A 1 74 ? -2.412 -3.716 5.737 1.00 98.25 74 LEU A CA 1
ATOM 573 C C . LEU A 1 74 ? -3.275 -4.361 6.833 1.00 98.25 74 LEU A C 1
ATOM 575 O O . LEU A 1 74 ? -3.937 -3.659 7.596 1.00 98.25 74 LEU A O 1
ATOM 579 N N . GLN A 1 75 ? -3.247 -5.693 6.948 1.00 98.50 75 GLN A N 1
ATOM 580 C CA . GLN A 1 75 ? -3.981 -6.416 7.988 1.00 98.50 75 GLN A CA 1
ATOM 581 C C . GLN A 1 75 ? -3.479 -6.057 9.395 1.00 98.50 75 GLN A C 1
ATOM 583 O O . GLN A 1 75 ? -4.288 -5.899 10.313 1.00 98.50 75 GLN A O 1
ATOM 588 N N . LEU A 1 76 ? -2.164 -5.903 9.575 1.00 98.69 76 LEU A N 1
ATOM 589 C CA . LEU A 1 76 ? -1.573 -5.483 10.842 1.00 98.69 76 LEU A CA 1
ATOM 590 C C . LEU A 1 76 ? -2.044 -4.075 11.235 1.00 98.69 76 LEU A C 1
ATOM 592 O O . LEU A 1 76 ? -2.542 -3.907 12.347 1.00 98.69 76 LEU A O 1
ATOM 596 N N . HIS A 1 77 ? -1.960 -3.092 10.337 1.00 98.81 77 HIS A N 1
ATOM 597 C CA . HIS A 1 77 ? -2.428 -1.728 10.602 1.00 98.81 77 HIS A CA 1
ATOM 598 C C . HIS A 1 77 ? -3.935 -1.683 10.877 1.00 98.81 77 HIS A C 1
ATOM 600 O O . HIS A 1 77 ? -4.365 -1.046 11.835 1.00 98.81 77 HIS A O 1
ATOM 606 N N . MET A 1 78 ? -4.745 -2.456 10.144 1.00 98.62 78 MET A N 1
ATOM 607 C CA . MET A 1 78 ? -6.174 -2.620 10.442 1.00 98.62 78 MET A CA 1
ATOM 608 C C . MET A 1 78 ? -6.416 -3.180 11.849 1.00 98.62 78 MET A C 1
ATOM 610 O O . MET A 1 78 ? -7.327 -2.728 12.547 1.00 98.62 78 MET A O 1
ATOM 614 N N . ALA A 1 79 ? -5.620 -4.149 12.305 1.00 98.75 79 ALA A N 1
ATOM 615 C CA . ALA A 1 79 ? -5.750 -4.679 13.659 1.00 98.75 79 ALA A CA 1
ATOM 616 C C . ALA A 1 79 ? -5.329 -3.648 14.721 1.00 98.75 79 ALA A C 1
ATOM 618 O O . ALA A 1 79 ? -6.010 -3.495 15.735 1.00 98.75 79 ALA A O 1
ATOM 619 N N . LYS A 1 80 ? -4.243 -2.904 14.487 1.00 98.88 80 LYS A N 1
ATOM 620 C CA . LYS A 1 80 ? -3.769 -1.842 15.390 1.00 98.88 80 LYS A CA 1
ATOM 621 C C . LYS A 1 80 ? -4.777 -0.693 15.481 1.00 98.88 80 LYS A C 1
ATOM 623 O O . LYS A 1 80 ? -5.075 -0.246 16.587 1.00 98.88 80 LYS A O 1
ATOM 628 N N . LEU A 1 81 ? -5.376 -0.305 14.354 1.00 98.88 81 LEU A N 1
ATOM 629 C CA . LEU A 1 81 ? -6.461 0.673 14.265 1.00 98.88 81 LEU A CA 1
ATOM 630 C C . LEU A 1 81 ? -7.653 0.286 15.156 1.00 98.88 81 LEU A C 1
ATOM 632 O O . LEU A 1 81 ? -8.137 1.117 15.925 1.00 98.88 81 LEU A O 1
ATOM 636 N N . TRP A 1 82 ? -8.097 -0.977 15.103 1.00 98.81 82 TRP A N 1
ATOM 637 C CA . TRP A 1 82 ? -9.189 -1.473 15.952 1.00 98.81 82 TRP A CA 1
ATOM 638 C C . TRP A 1 82 ? -8.901 -1.271 17.441 1.00 98.81 82 TRP A C 1
ATOM 640 O O . TRP A 1 82 ? -9.742 -0.743 18.172 1.00 98.81 82 TRP A O 1
ATOM 650 N N . TYR A 1 83 ? -7.708 -1.662 17.895 1.00 98.75 83 TYR A N 1
ATOM 651 C CA . TYR A 1 83 ? -7.331 -1.541 19.303 1.00 98.75 83 TYR A CA 1
ATOM 652 C C . TYR A 1 83 ? -7.108 -0.092 19.739 1.00 98.75 83 TYR A C 1
ATOM 654 O O . TYR A 1 83 ? -7.507 0.267 20.845 1.00 98.75 83 TYR A O 1
ATOM 662 N N . ALA A 1 84 ? -6.543 0.749 18.873 1.00 98.62 84 ALA A N 1
ATOM 663 C CA . ALA A 1 84 ? -6.367 2.173 19.138 1.00 98.62 84 ALA A CA 1
ATOM 664 C C . ALA A 1 84 ? -7.712 2.888 19.343 1.00 98.62 84 ALA A C 1
ATOM 666 O O . ALA A 1 84 ? -7.924 3.538 20.367 1.00 98.62 84 ALA A O 1
ATOM 667 N N . ALA A 1 85 ? -8.653 2.704 18.414 1.00 98.50 85 ALA A N 1
ATOM 668 C CA . ALA A 1 85 ? -9.983 3.298 18.509 1.00 98.50 85 ALA A CA 1
ATOM 669 C C . ALA A 1 85 ? -10.791 2.726 19.686 1.00 98.50 85 ALA A C 1
ATOM 671 O O . ALA A 1 85 ? -11.454 3.476 20.401 1.00 98.50 85 ALA A O 1
ATOM 672 N N . SER A 1 86 ? -10.686 1.417 19.951 1.00 98.12 86 SER A N 1
ATOM 673 C CA . SER A 1 86 ? -11.335 0.779 21.111 1.00 98.12 86 SER A CA 1
ATOM 674 C C . SER A 1 86 ? -10.836 1.343 22.445 1.00 98.12 86 SER A C 1
ATOM 676 O O . SER A 1 86 ? -11.608 1.454 23.395 1.00 98.12 86 SER A O 1
ATOM 678 N N . ALA A 1 87 ? -9.563 1.741 22.514 1.00 97.94 87 ALA A N 1
ATOM 679 C CA . ALA A 1 87 ? -8.971 2.414 23.667 1.00 97.94 87 ALA A CA 1
ATOM 680 C C . ALA A 1 87 ? -9.223 3.936 23.685 1.00 97.94 87 ALA A C 1
ATOM 682 O O . ALA A 1 87 ? -8.689 4.632 24.544 1.00 97.94 87 ALA A O 1
ATOM 683 N N . SER A 1 88 ? -10.018 4.467 22.744 1.00 97.75 88 SER A N 1
ATOM 684 C CA . SER A 1 88 ? -10.230 5.910 22.538 1.00 97.75 88 SER A CA 1
ATOM 685 C C . SER A 1 88 ? -8.933 6.706 22.333 1.00 97.75 88 SER A C 1
ATOM 687 O O . SER A 1 88 ? -8.889 7.906 22.593 1.00 97.75 88 SER A O 1
ATOM 689 N N . ASN A 1 89 ? -7.871 6.055 21.856 1.00 98.44 89 ASN A N 1
ATOM 690 C CA . ASN A 1 89 ? -6.629 6.712 21.474 1.00 98.44 89 ASN A CA 1
ATOM 691 C C . ASN A 1 89 ? -6.733 7.152 20.014 1.00 98.44 89 ASN A C 1
ATOM 693 O O . ASN A 1 89 ? -6.230 6.503 19.093 1.00 98.44 89 ASN A O 1
ATOM 697 N N . TRP A 1 90 ? -7.440 8.260 19.810 1.00 98.19 90 TRP A N 1
ATOM 698 C CA . TRP A 1 90 ? -7.797 8.758 18.484 1.00 98.19 90 TRP A CA 1
ATOM 699 C C . TRP A 1 90 ? -6.586 9.197 17.665 1.00 98.19 90 TRP A C 1
ATOM 701 O O . TRP A 1 90 ? -6.598 9.050 16.450 1.00 98.19 90 TRP A O 1
ATOM 711 N N . LYS A 1 91 ? -5.505 9.645 18.317 1.00 98.12 91 LYS A N 1
ATOM 712 C CA . LYS A 1 91 ? -4.236 9.964 17.641 1.00 98.12 91 LYS A CA 1
ATOM 713 C C . LYS A 1 91 ? -3.580 8.726 17.041 1.00 98.12 91 LYS A C 1
ATOM 715 O O . LYS A 1 91 ? -3.104 8.772 15.914 1.00 98.12 91 LYS A O 1
ATOM 720 N N . LEU A 1 92 ? -3.546 7.624 17.791 1.00 98.62 92 LEU A N 1
ATOM 721 C CA . LEU A 1 92 ? -3.027 6.364 17.270 1.00 98.62 92 LEU A CA 1
ATOM 722 C C . LEU A 1 92 ? -3.966 5.783 16.204 1.00 98.62 92 LEU A C 1
ATOM 724 O O . LEU A 1 92 ? -3.487 5.235 15.221 1.00 98.62 92 LEU A O 1
ATOM 728 N N . ALA A 1 93 ? -5.284 5.925 16.366 1.00 98.81 93 ALA A N 1
ATOM 729 C CA . ALA A 1 93 ? -6.240 5.498 15.349 1.00 98.81 93 ALA A CA 1
ATOM 730 C C . ALA A 1 93 ? -6.043 6.264 14.027 1.00 98.81 93 ALA A C 1
ATOM 732 O O . ALA A 1 93 ? -5.965 5.644 12.973 1.00 98.81 93 ALA A O 1
ATOM 733 N N . ASP A 1 94 ? -5.904 7.590 14.082 1.00 98.75 94 ASP A N 1
ATOM 734 C CA . ASP A 1 94 ? -5.624 8.430 12.911 1.00 98.75 94 ASP A CA 1
ATOM 735 C C . ASP A 1 94 ? -4.306 8.032 12.226 1.00 98.75 94 ASP A C 1
ATOM 737 O O . ASP A 1 94 ? -4.269 7.817 11.015 1.00 98.75 94 ASP A O 1
ATOM 741 N N . TYR A 1 95 ? -3.251 7.808 13.017 1.00 98.75 95 TYR A N 1
ATOM 742 C CA . TYR A 1 95 ? -1.965 7.321 12.519 1.00 98.75 95 TYR A CA 1
ATOM 743 C C . TYR A 1 95 ? -2.092 5.980 11.780 1.00 98.75 95 TYR A C 1
ATOM 745 O O . TYR A 1 95 ? -1.651 5.853 10.643 1.00 98.75 95 TYR A O 1
ATOM 753 N N . GLU A 1 96 ? -2.730 4.976 12.388 1.00 98.81 96 GLU A N 1
ATOM 754 C CA . GLU A 1 96 ? -2.875 3.661 11.751 1.00 98.81 96 GLU A CA 1
ATOM 755 C C . GLU A 1 96 ? -3.785 3.723 10.510 1.00 98.81 96 GLU A C 1
ATOM 757 O O . GLU A 1 96 ? -3.549 2.998 9.545 1.00 98.81 96 GLU A O 1
ATOM 762 N N . LEU A 1 97 ? -4.792 4.610 10.482 1.00 98.81 97 LEU A N 1
ATOM 763 C CA . LEU A 1 97 ? -5.611 4.838 9.287 1.00 98.81 97 LEU A CA 1
ATOM 764 C C . LEU A 1 97 ? -4.792 5.443 8.136 1.00 98.81 97 LEU A C 1
ATOM 766 O O . LEU A 1 97 ? -4.987 5.060 6.978 1.00 98.81 97 LEU A O 1
ATOM 770 N N . HIS A 1 98 ? -3.855 6.340 8.448 1.00 98.75 98 HIS A N 1
ATOM 771 C CA . HIS A 1 98 ? -2.923 6.892 7.471 1.00 98.75 98 HIS A CA 1
ATOM 772 C C . HIS A 1 98 ? -2.005 5.811 6.883 1.00 98.75 98 HIS A C 1
ATOM 774 O O . HIS A 1 98 ? -1.927 5.683 5.663 1.00 98.75 98 HIS A O 1
ATOM 780 N N . GLU A 1 99 ? -1.409 4.962 7.724 1.00 98.75 99 GLU A N 1
ATOM 781 C CA . GLU A 1 99 ? -0.549 3.849 7.285 1.00 98.75 99 GLU A CA 1
ATOM 782 C C . GLU A 1 99 ? -1.298 2.848 6.381 1.00 98.75 99 GLU A C 1
ATOM 784 O O . GLU A 1 99 ? -0.743 2.324 5.411 1.00 98.75 99 GLU A O 1
ATOM 789 N N . ILE A 1 100 ? -2.595 2.613 6.631 1.00 98.69 100 ILE A N 1
ATOM 790 C CA . ILE A 1 100 ? -3.448 1.810 5.736 1.00 98.69 100 ILE A CA 1
ATOM 791 C C . ILE A 1 100 ? -3.571 2.476 4.358 1.00 98.69 100 ILE A C 1
ATOM 793 O O . ILE A 1 100 ? -3.490 1.790 3.335 1.00 98.69 100 ILE A O 1
ATOM 797 N N . SER A 1 101 ? -3.756 3.800 4.314 1.00 98.31 101 SER A N 1
ATOM 798 C CA . SER A 1 101 ? -3.818 4.554 3.056 1.00 98.31 101 SER A CA 1
ATOM 799 C C . SER A 1 101 ? -2.496 4.490 2.291 1.00 98.31 101 SER A C 1
ATOM 801 O O . SER A 1 101 ? -2.504 4.226 1.089 1.00 98.31 101 SER A O 1
ATOM 803 N N . GLU A 1 102 ? -1.363 4.681 2.969 1.00 98.25 102 GLU A N 1
ATOM 804 C CA . GLU A 1 102 ? -0.036 4.587 2.349 1.00 98.25 102 GLU A CA 1
ATOM 805 C C . GLU A 1 102 ? 0.245 3.175 1.821 1.00 98.25 102 GLU A C 1
ATOM 807 O O . GLU A 1 102 ? 0.747 2.999 0.708 1.00 98.25 102 GLU A O 1
ATOM 812 N N . THR A 1 103 ? -0.155 2.149 2.574 1.00 97.94 103 THR A N 1
ATOM 813 C CA . THR A 1 103 ? -0.042 0.754 2.139 1.00 97.94 103 THR A CA 1
ATOM 814 C C . THR A 1 103 ? -0.872 0.500 0.876 1.00 97.94 103 THR A C 1
ATOM 816 O O . THR A 1 103 ? -0.397 -0.157 -0.053 1.00 97.94 103 THR A O 1
ATOM 819 N N . ALA A 1 104 ? -2.089 1.049 0.790 1.00 97.06 104 ALA A N 1
ATOM 820 C CA . ALA A 1 104 ? -2.918 0.950 -0.411 1.00 97.06 104 ALA A CA 1
ATOM 821 C C . ALA A 1 104 ? -2.284 1.663 -1.621 1.00 97.06 104 ALA A C 1
ATOM 823 O O . ALA A 1 104 ? -2.341 1.141 -2.738 1.00 97.06 104 ALA A O 1
ATOM 824 N N . ASP A 1 105 ? -1.635 2.811 -1.410 1.00 97.06 105 ASP A N 1
ATOM 825 C CA . ASP A 1 105 ? -0.882 3.518 -2.452 1.00 97.06 105 ASP A CA 1
ATOM 826 C C . ASP A 1 105 ? 0.324 2.709 -2.941 1.00 97.06 105 ASP A C 1
ATOM 828 O O . ASP A 1 105 ? 0.570 2.621 -4.149 1.00 97.06 105 ASP A O 1
ATOM 832 N N . ALA A 1 106 ? 1.039 2.049 -2.029 1.00 96.44 106 ALA A N 1
ATOM 833 C CA . ALA A 1 106 ? 2.143 1.172 -2.390 1.00 96.44 106 ALA A CA 1
ATOM 834 C C . ALA A 1 106 ? 1.668 -0.032 -3.221 1.00 96.44 106 ALA A C 1
ATOM 836 O O . ALA A 1 106 ? 2.278 -0.351 -4.243 1.00 96.44 106 ALA A O 1
ATOM 837 N N . VAL A 1 107 ? 0.537 -0.653 -2.859 1.00 96.88 107 VAL A N 1
ATOM 838 C CA . VAL A 1 107 ? -0.078 -1.739 -3.646 1.00 96.88 107 VAL A CA 1
ATOM 839 C C . VAL A 1 107 ? -0.490 -1.258 -5.039 1.00 96.88 107 VAL A C 1
ATOM 841 O O . VAL A 1 107 ? -0.262 -1.965 -6.027 1.00 96.88 107 VAL A O 1
ATOM 844 N N . ALA A 1 108 ? -1.044 -0.049 -5.151 1.00 96.12 108 ALA A N 1
ATOM 845 C CA . ALA A 1 108 ? -1.402 0.541 -6.439 1.00 96.12 108 ALA A CA 1
ATOM 846 C C . ALA A 1 108 ? -0.179 0.749 -7.353 1.00 96.12 108 ALA A C 1
ATOM 848 O O . ALA A 1 108 ? -0.277 0.637 -8.574 1.00 96.12 108 ALA A O 1
ATOM 849 N N . ALA A 1 109 ? 1.006 0.975 -6.782 1.00 94.94 109 ALA A N 1
ATOM 850 C CA . ALA A 1 109 ? 2.239 1.131 -7.548 1.00 94.94 109 ALA A CA 1
ATOM 851 C C . ALA A 1 109 ? 2.840 -0.196 -8.066 1.00 94.94 109 ALA A C 1
ATOM 853 O O . ALA A 1 109 ? 3.677 -0.165 -8.973 1.00 94.94 109 ALA A O 1
ATOM 854 N N . LEU A 1 110 ? 2.424 -1.356 -7.536 1.00 92.44 110 LEU A N 1
ATOM 855 C CA . LEU A 1 110 ? 3.025 -2.659 -7.869 1.00 92.44 110 LEU A CA 1
ATOM 856 C C . LEU A 1 110 ? 2.700 -3.181 -9.275 1.00 92.44 110 LEU A C 1
ATOM 858 O O . LEU A 1 110 ? 3.440 -4.028 -9.777 1.00 92.44 110 LEU A O 1
ATOM 862 N N . ARG A 1 111 ? 1.620 -2.702 -9.907 1.00 91.56 111 ARG A N 1
ATOM 863 C CA . ARG A 1 111 ? 1.085 -3.214 -11.185 1.00 91.56 111 ARG A CA 1
ATOM 864 C C . ARG A 1 111 ? 0.915 -4.736 -11.179 1.00 91.56 111 ARG A C 1
ATOM 866 O O . ARG A 1 111 ? 1.495 -5.447 -12.003 1.00 91.56 111 ARG A O 1
ATOM 873 N N . VAL A 1 112 ? 0.175 -5.242 -10.196 1.00 93.69 112 VAL A N 1
ATOM 874 C CA . VAL A 1 112 ? 0.034 -6.678 -9.942 1.00 93.69 112 VAL A CA 1
ATOM 875 C C . VAL A 1 112 ? -1.408 -7.148 -10.105 1.00 93.69 112 VAL A C 1
ATOM 877 O O . VAL A 1 112 ? -2.333 -6.578 -9.535 1.00 93.69 112 VAL A O 1
ATOM 880 N N . SER A 1 113 ? -1.584 -8.260 -10.819 1.00 94.81 113 SER A N 1
ATOM 881 C CA . SER A 1 113 ? -2.882 -8.917 -10.995 1.00 94.81 113 SER A CA 1
ATOM 882 C C . SER A 1 113 ? -2.916 -10.297 -10.330 1.00 94.81 113 SER A C 1
ATOM 884 O O . SER A 1 113 ? -1.880 -10.948 -10.126 1.00 94.81 113 SER A O 1
ATOM 886 N N . ARG A 1 114 ? -4.115 -10.761 -9.982 1.00 93.94 114 ARG A N 1
ATOM 887 C CA . ARG A 1 114 ? -4.398 -12.094 -9.436 1.00 93.94 114 ARG A CA 1
ATOM 888 C C . ARG A 1 114 ? -5.712 -12.603 -10.010 1.00 93.94 114 ARG A C 1
ATOM 890 O O . ARG A 1 114 ? -6.717 -11.926 -9.861 1.00 93.94 114 ARG A O 1
ATOM 897 N N . ASN A 1 115 ? -5.696 -13.782 -10.636 1.00 92.31 115 ASN A N 1
ATOM 898 C CA . ASN A 1 115 ? -6.889 -14.406 -11.225 1.00 92.31 115 ASN A CA 1
ATOM 899 C C . ASN A 1 115 ? -7.715 -13.416 -12.072 1.00 92.31 115 ASN A C 1
ATOM 901 O O . ASN A 1 115 ? -8.900 -13.222 -11.829 1.00 92.31 115 ASN A O 1
ATOM 905 N N . ASP A 1 116 ? -7.046 -12.742 -13.014 1.00 92.56 116 ASP A N 1
ATOM 906 C CA . ASP A 1 116 ? -7.612 -11.717 -13.909 1.00 92.56 116 ASP A CA 1
ATOM 907 C C . ASP A 1 116 ? -8.166 -10.447 -13.229 1.00 92.56 116 ASP A C 1
ATOM 909 O O . ASP A 1 116 ? -8.699 -9.568 -13.902 1.00 92.56 116 ASP A O 1
ATOM 913 N N . VAL A 1 117 ? -7.975 -10.294 -11.915 1.00 94.12 117 VAL A N 1
ATOM 914 C CA . VAL A 1 117 ? -8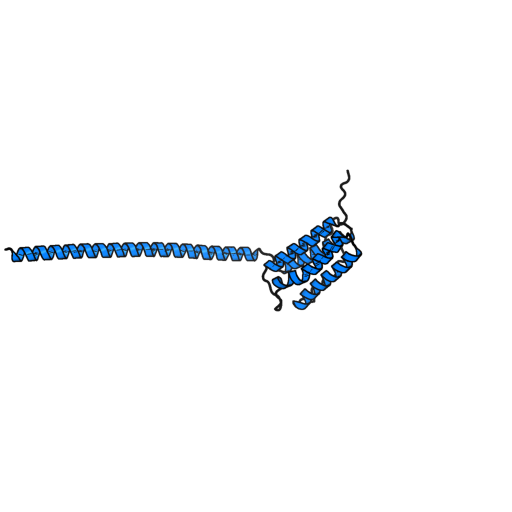.255 -9.055 -11.179 1.00 94.12 117 VAL A CA 1
ATOM 915 C C . VAL A 1 117 ? -6.984 -8.222 -11.082 1.00 94.12 117 VAL A C 1
ATOM 917 O O . VAL A 1 117 ? -5.968 -8.691 -10.562 1.00 94.12 117 VAL A O 1
ATOM 920 N N . ASP A 1 118 ? -7.033 -6.977 -11.552 1.00 96.75 118 ASP A N 1
ATOM 921 C CA . ASP A 1 118 ? -5.959 -6.009 -11.338 1.00 96.75 118 ASP A CA 1
ATOM 922 C C . ASP A 1 118 ? -6.031 -5.461 -9.909 1.00 96.75 118 ASP A C 1
ATOM 924 O O . ASP A 1 118 ? -6.845 -4.602 -9.584 1.00 96.75 118 ASP A O 1
ATOM 928 N N . ILE A 1 119 ? -5.190 -5.995 -9.024 1.00 96.75 119 ILE A N 1
ATOM 929 C CA . ILE A 1 119 ? -5.204 -5.614 -7.611 1.00 96.75 119 ILE A CA 1
ATOM 930 C C . ILE A 1 119 ? -4.717 -4.175 -7.438 1.00 96.75 119 ILE A C 1
ATOM 932 O O . ILE A 1 119 ? -5.206 -3.465 -6.560 1.00 96.75 119 ILE A O 1
ATOM 936 N N . SER A 1 120 ? -3.769 -3.739 -8.268 1.00 95.69 120 SER A N 1
ATOM 937 C CA . SER A 1 120 ? -3.213 -2.391 -8.198 1.00 95.69 120 SER A CA 1
ATOM 938 C C . SER A 1 120 ? -4.244 -1.325 -8.569 1.00 95.69 120 SER A C 1
ATOM 940 O O . SER A 1 120 ? -4.305 -0.292 -7.902 1.00 95.69 120 SER A O 1
ATOM 942 N N . ASP A 1 121 ? -5.101 -1.597 -9.551 1.00 95.62 121 ASP A N 1
ATOM 943 C CA . ASP A 1 121 ? -6.172 -0.672 -9.933 1.00 95.62 121 ASP A CA 1
ATOM 944 C C . ASP A 1 121 ? -7.395 -0.762 -9.001 1.00 95.62 121 ASP A C 1
ATOM 946 O O . ASP A 1 121 ? -8.071 0.240 -8.760 1.00 95.62 121 ASP A O 1
ATOM 950 N N . GLU A 1 122 ? -7.667 -1.932 -8.417 1.00 94.56 122 GLU A N 1
ATOM 951 C CA . GLU A 1 122 ? -8.853 -2.167 -7.583 1.00 94.56 122 GLU A CA 1
ATOM 952 C C . GLU A 1 122 ? -8.691 -1.746 -6.112 1.00 94.56 122 GLU A C 1
ATOM 954 O O . GLU A 1 122 ? -9.684 -1.411 -5.456 1.00 94.56 122 GLU A O 1
ATOM 959 N N . ILE A 1 123 ? -7.468 -1.744 -5.562 1.00 96.44 123 ILE A N 1
ATOM 960 C CA . ILE A 1 123 ? -7.252 -1.532 -4.119 1.00 96.44 123 ILE A CA 1
ATOM 961 C C . ILE A 1 123 ? -7.779 -0.172 -3.639 1.00 96.44 123 ILE A C 1
ATOM 963 O O . ILE A 1 123 ? -8.492 -0.096 -2.634 1.00 96.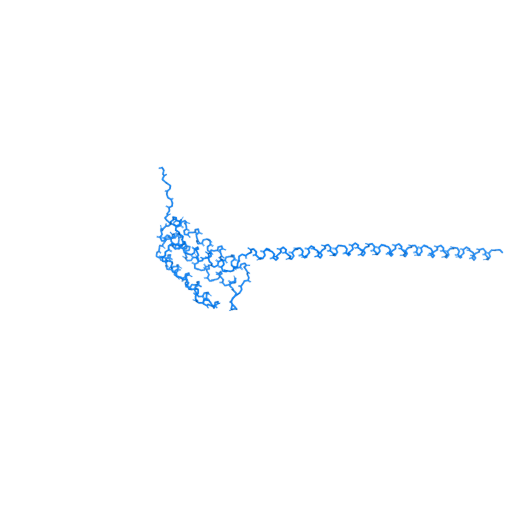44 123 ILE A O 1
ATOM 967 N N . LYS A 1 124 ? -7.499 0.910 -4.378 1.00 95.69 124 LYS A N 1
ATOM 968 C CA . LYS A 1 124 ? -7.900 2.269 -3.981 1.00 95.69 124 LYS A CA 1
ATOM 969 C C . LYS A 1 124 ? -9.411 2.490 -4.100 1.00 95.69 124 LYS A C 1
ATOM 971 O O . LYS A 1 124 ? -9.992 2.949 -3.116 1.00 95.69 124 LYS A O 1
ATOM 976 N N . PRO A 1 125 ? -10.085 2.151 -5.218 1.00 94.75 125 PRO A N 1
ATOM 977 C CA . PRO A 1 125 ? -11.541 2.256 -5.311 1.00 94.75 125 PRO A CA 1
ATOM 978 C C . PRO A 1 125 ? -12.287 1.470 -4.227 1.00 94.75 125 PRO A C 1
ATOM 980 O O . PRO A 1 125 ? -13.300 1.953 -3.720 1.00 94.75 125 PRO A O 1
ATOM 983 N N . LYS A 1 126 ? -11.789 0.287 -3.837 1.00 93.62 126 LYS A N 1
ATOM 984 C CA . LYS A 1 126 ? -12.420 -0.529 -2.787 1.00 93.62 126 LYS A CA 1
ATOM 985 C C . LYS A 1 126 ? -12.209 0.021 -1.375 1.00 93.62 126 LYS A C 1
ATOM 987 O O . LYS A 1 126 ? -13.113 -0.101 -0.543 1.00 93.62 126 LYS A O 1
ATOM 992 N N . LEU A 1 127 ? -11.046 0.610 -1.085 1.00 94.94 127 LEU A N 1
ATOM 993 C CA . LEU A 1 127 ? -10.719 1.095 0.261 1.00 94.94 127 LEU A CA 1
ATOM 994 C C . LEU A 1 127 ? -11.087 2.561 0.498 1.00 94.94 127 LEU A C 1
ATOM 996 O O . LEU A 1 127 ? -11.582 2.873 1.576 1.00 94.94 127 LEU A O 1
ATOM 1000 N N . ALA A 1 128 ? -10.913 3.460 -0.473 1.00 95.94 128 ALA A N 1
ATOM 1001 C CA . ALA A 1 128 ? -11.038 4.905 -0.247 1.00 95.94 128 ALA A CA 1
ATOM 1002 C C . ALA A 1 128 ? -12.373 5.341 0.403 1.00 95.94 128 ALA A C 1
ATOM 1004 O O . ALA A 1 128 ? -12.330 6.106 1.370 1.00 95.94 128 ALA A O 1
ATOM 1005 N N . PRO A 1 129 ? -13.556 4.833 -0.010 1.00 97.31 129 PRO A N 1
ATOM 1006 C CA . PRO A 1 129 ? -14.813 5.171 0.666 1.00 97.31 129 PRO A CA 1
ATOM 1007 C C . PRO A 1 129 ? -14.866 4.689 2.123 1.00 97.31 129 PRO A C 1
ATOM 1009 O O . PRO A 1 129 ? -15.488 5.328 2.971 1.00 97.31 129 PRO A O 1
ATOM 1012 N N . ARG A 1 130 ? -14.214 3.559 2.424 1.00 97.81 130 ARG A N 1
ATOM 1013 C CA . ARG A 1 130 ? -14.161 2.961 3.765 1.00 97.81 130 ARG A CA 1
ATOM 1014 C C . ARG A 1 130 ? -13.215 3.731 4.672 1.00 97.81 130 ARG A C 1
ATOM 1016 O O . ARG A 1 130 ? -13.586 4.036 5.800 1.00 97.81 130 ARG A O 1
ATOM 1023 N N . LEU A 1 131 ? -12.056 4.129 4.148 1.00 98.31 131 LEU A N 1
ATOM 1024 C CA . LEU A 1 131 ? -11.114 4.991 4.861 1.00 98.31 131 LEU A CA 1
ATOM 1025 C C . LEU A 1 131 ? -11.751 6.344 5.193 1.00 98.31 131 LEU A C 1
ATOM 1027 O O . LEU A 1 131 ? -11.645 6.798 6.323 1.00 98.31 131 LEU A O 1
ATOM 1031 N N . ALA A 1 132 ? -12.510 6.940 4.270 1.00 98.56 132 ALA A N 1
ATOM 1032 C CA . ALA A 1 132 ? -13.231 8.185 4.542 1.00 98.56 132 ALA A CA 1
ATOM 1033 C C . ALA A 1 132 ? -14.297 8.039 5.652 1.00 98.56 132 ALA A C 1
ATOM 1035 O O . ALA A 1 132 ? -14.467 8.937 6.478 1.00 98.56 132 ALA A O 1
ATOM 1036 N N . ALA A 1 133 ? -15.015 6.911 5.698 1.00 98.56 133 ALA A N 1
ATOM 1037 C CA . ALA A 1 133 ? -15.997 6.631 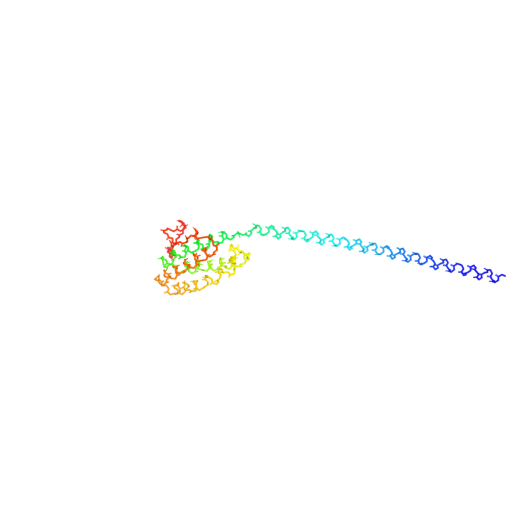6.751 1.00 98.56 133 ALA A CA 1
ATOM 1038 C C . ALA A 1 133 ? -15.339 6.395 8.124 1.00 98.56 133 ALA A C 1
ATOM 1040 O O . ALA A 1 133 ? -15.817 6.907 9.142 1.00 98.56 133 ALA A O 1
ATOM 1041 N N . LEU A 1 134 ? -14.218 5.667 8.140 1.00 98.75 134 LEU A N 1
ATOM 1042 C CA . LEU A 1 134 ? -13.383 5.476 9.325 1.00 98.75 134 LEU A CA 1
ATOM 1043 C C . LEU A 1 134 ? -12.837 6.814 9.829 1.00 98.75 134 LEU A C 1
ATOM 1045 O O . LEU A 1 134 ? -13.023 7.117 11.004 1.00 98.75 134 LEU A O 1
ATOM 1049 N N . GLN A 1 135 ? -12.280 7.646 8.943 1.00 98.75 135 GLN A N 1
ATOM 1050 C CA . GLN A 1 135 ? -11.771 8.977 9.286 1.00 98.75 135 GLN A CA 1
ATOM 1051 C C . GLN A 1 135 ? -12.854 9.825 9.946 1.00 98.75 135 GLN A C 1
ATOM 1053 O O . GLN A 1 135 ? -12.645 10.359 11.024 1.00 98.75 135 GLN A O 1
ATOM 1058 N N . LYS A 1 136 ? -14.058 9.877 9.364 1.00 98.69 136 LYS A N 1
ATOM 1059 C CA . LYS A 1 136 ? -15.177 10.630 9.947 1.00 98.69 136 LYS A CA 1
ATOM 1060 C C . LYS A 1 136 ? -15.515 10.167 11.370 1.00 98.69 136 LYS A C 1
ATOM 1062 O O . LYS A 1 136 ? -15.909 10.977 12.209 1.00 98.69 136 LYS A O 1
ATOM 1067 N N . SER A 1 137 ? -15.408 8.866 11.630 1.00 98.62 137 SER A N 1
ATOM 1068 C CA . SER A 1 137 ? -15.680 8.291 12.949 1.00 98.62 137 SER A CA 1
ATOM 1069 C C . SER A 1 137 ? -14.547 8.564 13.938 1.00 98.62 137 SER A C 1
ATOM 1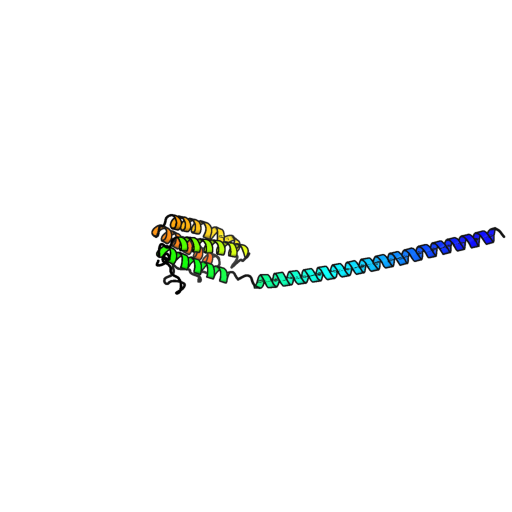071 O O . SER A 1 137 ? -14.832 8.815 15.108 1.00 98.62 137 SER A O 1
ATOM 1073 N N . ILE A 1 138 ? -13.296 8.567 13.467 1.00 98.69 138 ILE A N 1
ATOM 1074 C CA . ILE A 1 138 ? -12.114 8.967 14.238 1.00 98.69 138 ILE A CA 1
ATOM 1075 C C . ILE A 1 138 ? -12.195 10.454 14.584 1.00 98.69 138 ILE A C 1
ATOM 1077 O O . ILE A 1 138 ? -12.172 10.782 15.759 1.00 98.69 138 ILE A O 1
ATOM 1081 N N . ASP A 1 139 ? -12.427 11.342 13.617 1.00 98.56 139 ASP A N 1
ATOM 1082 C CA . ASP A 1 139 ? -12.562 12.791 13.837 1.00 98.56 139 ASP A CA 1
ATOM 1083 C C . ASP A 1 139 ? -13.715 13.132 14.793 1.00 98.56 139 ASP A C 1
ATOM 1085 O O . ASP A 1 139 ? -13.650 14.074 15.582 1.00 98.56 139 ASP A O 1
ATOM 1089 N N . GLY A 1 140 ? -14.803 12.361 14.713 1.00 98.31 140 GLY A N 1
ATOM 1090 C CA . GLY A 1 140 ? -15.969 12.500 15.580 1.00 98.31 140 GLY A CA 1
ATOM 1091 C C . GLY A 1 140 ? -15.846 11.793 16.932 1.00 98.31 140 GLY A C 1
ATOM 1092 O O . GLY A 1 140 ? -16.810 11.830 17.697 1.00 98.31 140 GLY A O 1
ATOM 1093 N N . HIS A 1 141 ? -14.725 11.115 17.211 1.00 98.19 141 HIS A N 1
ATOM 1094 C CA . HIS A 1 141 ? -14.516 10.263 18.389 1.00 98.19 141 HIS A CA 1
ATOM 1095 C C . HIS A 1 141 ? -15.684 9.282 18.646 1.00 98.19 141 HIS A C 1
ATOM 1097 O O . HIS A 1 141 ? -16.097 9.038 19.784 1.00 98.19 141 HIS A O 1
ATOM 1103 N N . SER A 1 142 ? -16.276 8.740 17.578 1.00 98.12 142 SER A N 1
ATOM 1104 C CA . SER A 1 142 ? -17.466 7.891 17.647 1.00 98.12 142 SER A CA 1
ATOM 1105 C C . SER A 1 142 ? -17.084 6.417 17.646 1.00 98.12 142 SER A C 1
ATOM 1107 O O . SER A 1 142 ? -16.852 5.837 16.591 1.00 98.12 142 SER A O 1
ATOM 1109 N N . ILE A 1 143 ? -17.081 5.779 18.820 1.00 97.56 143 ILE A N 1
ATOM 1110 C CA . ILE A 1 143 ? -16.795 4.336 18.939 1.00 97.56 143 ILE A CA 1
ATOM 1111 C C . ILE A 1 143 ? -17.818 3.500 18.154 1.00 97.56 143 ILE A C 1
ATOM 1113 O O . ILE A 1 143 ? -17.440 2.579 17.436 1.00 97.56 143 ILE A O 1
ATOM 1117 N N . ALA A 1 144 ? -19.108 3.834 18.258 1.00 97.88 144 ALA A N 1
ATOM 1118 C CA . ALA A 1 144 ? -20.162 3.117 17.539 1.00 97.88 144 ALA A CA 1
ATOM 1119 C C . ALA A 1 144 ? -20.023 3.287 16.017 1.00 97.88 144 ALA A C 1
ATOM 1121 O O . ALA A 1 144 ? -19.989 2.298 15.292 1.00 97.88 144 ALA A O 1
ATOM 1122 N N . GLY A 1 145 ? -19.849 4.529 15.540 1.00 98.38 145 GLY A N 1
ATOM 1123 C CA . GLY A 1 145 ? -19.647 4.794 14.113 1.00 98.38 145 GLY A CA 1
ATOM 1124 C C . GLY A 1 145 ? -18.364 4.162 13.570 1.00 98.38 145 GLY A C 1
ATOM 1125 O O . GLY A 1 145 ? -18.344 3.672 12.439 1.00 98.38 145 GLY A O 1
ATOM 1126 N N . PHE A 1 146 ? -17.313 4.113 14.392 1.00 98.75 146 PHE A N 1
ATOM 1127 C CA . PHE A 1 146 ? -16.065 3.440 14.060 1.00 98.75 146 PHE A CA 1
ATOM 1128 C C . PHE A 1 146 ? -16.279 1.935 13.901 1.00 98.75 146 PHE A C 1
ATOM 1130 O O . PHE A 1 146 ? -15.865 1.387 12.885 1.00 98.75 146 PHE A O 1
ATOM 1137 N N . ALA A 1 147 ? -16.950 1.275 14.851 1.00 98.62 147 ALA A N 1
ATOM 1138 C CA . ALA A 1 147 ? -17.196 -0.165 14.792 1.00 98.62 147 ALA A CA 1
ATOM 1139 C C . ALA A 1 147 ? -17.982 -0.565 13.530 1.00 98.62 147 ALA A C 1
ATOM 1141 O O . ALA A 1 147 ? -17.588 -1.508 12.840 1.00 98.62 147 ALA A O 1
ATOM 1142 N N . ASP A 1 148 ? -19.023 0.196 13.182 1.00 98.50 148 ASP A N 1
ATOM 1143 C CA . ASP A 1 148 ? -19.808 -0.021 11.961 1.00 98.50 148 ASP A CA 1
ATOM 1144 C C . ASP A 1 148 ? -18.954 0.187 10.697 1.00 98.50 148 ASP A C 1
ATOM 1146 O O . ASP A 1 148 ? -18.928 -0.656 9.796 1.00 98.50 148 ASP A O 1
ATOM 1150 N N . SER A 1 149 ? -18.195 1.287 10.638 1.00 98.62 149 SER A N 1
ATOM 1151 C CA . SER A 1 149 ? -17.326 1.603 9.493 1.00 98.62 149 SER A CA 1
ATOM 1152 C C . SER A 1 149 ? -16.185 0.594 9.330 1.00 98.62 149 SER A C 1
ATOM 1154 O O . SER A 1 149 ? -15.780 0.286 8.210 1.00 98.62 149 SER A O 1
ATOM 1156 N N . TYR A 1 150 ? -15.680 0.054 10.438 1.00 98.81 150 TYR A N 1
ATOM 1157 C CA . TYR A 1 150 ? -14.649 -0.976 10.454 1.00 98.81 150 TYR A CA 1
ATOM 1158 C C . TYR A 1 150 ? -15.178 -2.305 9.914 1.00 98.81 150 TYR A C 1
ATOM 1160 O O . TYR A 1 150 ? -14.529 -2.919 9.069 1.00 98.81 150 TYR A O 1
ATOM 1168 N N . ALA A 1 151 ? -16.380 -2.723 10.324 1.00 98.69 151 ALA A N 1
ATOM 1169 C CA . ALA A 1 151 ? -17.029 -3.911 9.773 1.00 98.69 151 ALA A CA 1
ATOM 1170 C C . ALA A 1 151 ? -17.242 -3.786 8.252 1.00 98.69 151 ALA A C 1
ATOM 1172 O O . ALA A 1 151 ? -16.940 -4.709 7.496 1.00 98.69 151 ALA A O 1
ATOM 1173 N N . GLU A 1 152 ? -17.668 -2.612 7.781 1.00 98.44 152 GLU A N 1
ATOM 1174 C CA . GLU A 1 152 ? -17.784 -2.316 6.350 1.00 98.44 152 GLU A CA 1
ATOM 1175 C C . GLU A 1 152 ? -16.438 -2.347 5.609 1.00 98.44 152 GLU A C 1
ATOM 1177 O O . GLU A 1 152 ? -16.371 -2.782 4.454 1.00 98.44 152 GLU A O 1
ATOM 1182 N N . ALA A 1 153 ? -15.355 -1.904 6.253 1.00 98.38 153 ALA A N 1
ATOM 1183 C CA . ALA A 1 153 ? -14.009 -2.018 5.702 1.00 98.38 153 ALA A CA 1
ATOM 1184 C C . ALA A 1 153 ? -13.593 -3.490 5.554 1.00 98.38 153 ALA A C 1
ATOM 1186 O O . ALA A 1 153 ? -13.144 -3.878 4.476 1.00 98.38 153 ALA A O 1
ATOM 1187 N N . LEU A 1 154 ? -13.825 -4.326 6.573 1.00 98.56 154 LEU A N 1
ATOM 1188 C CA . LEU A 1 154 ? -13.555 -5.767 6.500 1.00 98.56 154 LEU A CA 1
ATOM 1189 C C . LEU A 1 154 ? -14.359 -6.456 5.393 1.00 98.56 154 LEU A C 1
ATOM 1191 O O . LEU A 1 154 ? -13.803 -7.259 4.646 1.00 98.56 154 LEU A O 1
ATOM 1195 N N . ASN A 1 155 ? -15.637 -6.103 5.235 1.00 98.31 155 ASN A N 1
ATOM 1196 C CA . ASN A 1 155 ? -16.466 -6.611 4.141 1.00 98.31 155 ASN A CA 1
ATOM 1197 C C . ASN A 1 155 ? -15.870 -6.254 2.769 1.00 98.31 155 ASN A C 1
ATOM 1199 O O . ASN A 1 155 ? -15.861 -7.091 1.867 1.00 98.31 155 ASN A O 1
ATOM 1203 N N . SER A 1 156 ? -15.328 -5.040 2.612 1.00 97.19 156 SER A N 1
ATOM 1204 C CA . SER A 1 156 ? -14.637 -4.623 1.383 1.00 97.19 156 SER A CA 1
ATOM 1205 C C . SER A 1 156 ? -13.351 -5.425 1.141 1.00 97.19 156 SER A C 1
ATOM 1207 O O . SER A 1 156 ? -13.124 -5.902 0.026 1.00 97.19 156 SER A O 1
ATOM 1209 N N . CYS A 1 157 ? -12.539 -5.631 2.187 1.00 97.69 157 CYS A N 1
ATOM 1210 C CA . CYS A 1 157 ? -11.331 -6.458 2.121 1.00 97.69 157 CYS A CA 1
ATOM 1211 C C . CYS A 1 157 ? -11.664 -7.888 1.676 1.00 97.69 157 CYS A C 1
ATOM 1213 O O . CYS A 1 157 ? -11.102 -8.385 0.701 1.00 97.69 157 CYS A O 1
ATOM 1215 N N . ASN A 1 158 ? -12.636 -8.517 2.337 1.00 98.31 158 ASN A N 1
ATOM 1216 C CA . ASN A 1 158 ? -13.049 -9.885 2.041 1.00 98.31 158 ASN A CA 1
ATOM 1217 C C . ASN A 1 158 ? -13.668 -10.005 0.643 1.00 98.31 158 ASN A C 1
ATOM 1219 O O . ASN A 1 158 ? -13.321 -10.922 -0.090 1.00 98.31 158 ASN A O 1
ATOM 1223 N N . GLY A 1 159 ? -14.484 -9.039 0.209 1.00 96.94 159 GLY A N 1
ATOM 1224 C CA . GLY A 1 159 ? -15.023 -9.023 -1.154 1.00 96.94 159 GLY A CA 1
ATOM 1225 C C . GLY A 1 159 ? -13.939 -8.902 -2.234 1.00 96.94 159 GLY A C 1
ATOM 1226 O O . GLY A 1 159 ? -14.066 -9.493 -3.310 1.00 96.94 159 GLY A O 1
ATOM 1227 N N . CYS A 1 160 ? -12.850 -8.176 -1.955 1.00 96.44 160 CYS A N 1
ATOM 1228 C CA . CYS A 1 160 ? -11.675 -8.136 -2.827 1.00 96.44 160 CYS A CA 1
ATOM 1229 C C . CYS A 1 160 ? -10.975 -9.499 -2.885 1.00 96.44 160 CYS A C 1
ATOM 1231 O O . CYS A 1 160 ? -10.692 -9.994 -3.975 1.00 96.44 160 CYS A O 1
ATOM 1233 N N . HIS A 1 161 ? -10.742 -10.126 -1.729 1.00 97.62 161 HIS A N 1
ATOM 1234 C CA . HIS A 1 161 ? -10.115 -11.445 -1.652 1.00 97.62 161 HIS A CA 1
ATOM 1235 C C . HIS A 1 161 ? -10.943 -12.517 -2.365 1.00 97.62 161 HIS A C 1
ATOM 1237 O O . HIS A 1 161 ? -10.387 -13.289 -3.143 1.00 97.62 161 HIS A O 1
ATOM 1243 N N . ASP A 1 162 ? -12.263 -12.517 -2.179 1.00 97.19 162 ASP A N 1
ATOM 1244 C CA . ASP A 1 162 ? -13.188 -13.419 -2.866 1.00 97.19 162 ASP A CA 1
ATOM 1245 C C . ASP A 1 162 ? -13.107 -13.240 -4.385 1.00 97.19 162 ASP A C 1
ATOM 1247 O O . ASP A 1 162 ? -12.901 -14.209 -5.117 1.00 97.19 162 ASP A O 1
ATOM 1251 N N . SER A 1 163 ? -13.200 -11.991 -4.859 1.00 95.38 163 SER A N 1
ATOM 1252 C CA . SER A 1 163 ? -13.139 -11.661 -6.291 1.00 95.38 163 SER A CA 1
ATOM 1253 C C . SER A 1 163 ? -11.799 -12.052 -6.912 1.00 95.38 163 SER A C 1
ATOM 1255 O O . SER A 1 163 ? -11.753 -12.528 -8.041 1.00 95.38 163 SER A O 1
ATOM 1257 N N . ALA A 1 164 ? -10.709 -11.896 -6.160 1.00 96.06 164 ALA A N 1
ATOM 1258 C CA . ALA A 1 164 ? -9.373 -12.300 -6.573 1.00 96.06 164 ALA A CA 1
ATOM 1259 C C . ALA A 1 164 ? -9.135 -13.817 -6.460 1.00 96.06 164 ALA A C 1
ATOM 1261 O O . ALA A 1 164 ? -8.036 -14.269 -6.767 1.00 96.06 164 ALA A O 1
ATOM 1262 N N . GLY A 1 165 ? -10.111 -14.621 -6.019 1.00 96.62 165 GLY A N 1
ATOM 1263 C CA . GLY A 1 165 ? -9.997 -16.080 -5.898 1.00 96.62 165 GLY A CA 1
ATOM 1264 C C . GLY A 1 165 ? -9.250 -16.574 -4.652 1.00 96.62 165 GLY A C 1
ATOM 1265 O O . GLY A 1 165 ? -8.754 -17.700 -4.640 1.00 96.62 165 GLY A O 1
ATOM 1266 N N . TYR A 1 166 ? -9.181 -15.756 -3.600 1.00 97.06 166 TYR A N 1
ATOM 1267 C CA . TYR A 1 166 ? -8.553 -16.060 -2.308 1.00 97.06 166 TYR A CA 1
ATOM 1268 C C . TYR A 1 166 ? -9.548 -16.016 -1.126 1.00 97.06 166 TYR A C 1
ATOM 1270 O O . TYR A 1 166 ? -9.223 -15.440 -0.087 1.00 97.06 166 TYR A O 1
ATOM 1278 N N . PRO A 1 167 ? -10.733 -16.658 -1.203 1.00 97.56 167 PRO A N 1
ATOM 1279 C CA . PRO A 1 167 ? -11.760 -16.561 -0.153 1.00 97.56 167 PRO A CA 1
ATOM 1280 C C . PRO A 1 167 ? -11.327 -17.154 1.198 1.00 97.56 167 PRO A C 1
ATOM 1282 O O . PRO A 1 167 ? -11.903 -16.865 2.242 1.00 97.56 167 PRO A O 1
ATOM 1285 N N . PHE A 1 168 ? -10.291 -17.998 1.198 1.00 97.62 168 PHE A N 1
ATOM 1286 C CA . PHE A 1 168 ? -9.700 -18.554 2.416 1.00 97.62 168 PHE A CA 1
ATOM 1287 C C . PHE A 1 168 ? -8.871 -17.527 3.208 1.00 97.62 168 PHE A C 1
ATOM 1289 O O . PHE A 1 168 ? -8.553 -17.780 4.368 1.00 97.62 168 PHE A O 1
ATOM 1296 N N . ILE A 1 169 ? -8.537 -16.373 2.618 1.00 97.56 169 ILE A N 1
ATOM 1297 C CA . ILE A 1 169 ? -7.950 -15.223 3.319 1.00 97.56 169 ILE A CA 1
ATOM 1298 C C . ILE A 1 169 ? -9.101 -14.369 3.865 1.00 97.56 169 ILE A C 1
ATOM 1300 O O . ILE A 1 169 ? -9.360 -13.258 3.410 1.00 97.56 169 ILE A O 1
ATOM 1304 N N . HIS A 1 170 ? -9.838 -14.924 4.822 1.00 98.12 170 HIS A N 1
ATOM 1305 C CA . HIS A 1 170 ? -10.989 -14.254 5.414 1.00 98.12 170 HIS A CA 1
ATOM 1306 C C . HIS A 1 170 ? -10.563 -13.435 6.635 1.00 98.12 170 HIS A C 1
ATOM 1308 O O . HIS A 1 170 ? -10.151 -13.987 7.658 1.00 98.12 170 HIS A O 1
ATOM 1314 N N . ILE A 1 171 ? -10.651 -12.113 6.524 1.00 98.25 171 ILE A N 1
ATOM 1315 C CA . ILE A 1 171 ? -10.259 -11.173 7.571 1.00 98.25 171 ILE A CA 1
ATOM 1316 C C . ILE A 1 171 ? -11.434 -10.945 8.519 1.00 98.25 171 ILE A C 1
ATOM 1318 O O . ILE A 1 171 ? -12.558 -10.682 8.091 1.00 98.25 171 ILE A O 1
ATOM 1322 N N . ILE A 1 172 ? -11.155 -11.014 9.818 1.00 98.38 172 ILE A N 1
ATOM 1323 C CA . ILE A 1 172 ? -12.123 -10.798 10.894 1.00 98.38 172 ILE A CA 1
ATOM 1324 C C . ILE A 1 172 ? -11.671 -9.652 11.795 1.00 98.38 172 ILE A C 1
ATOM 1326 O O . ILE A 1 172 ? -10.492 -9.294 11.819 1.00 98.38 172 ILE A O 1
ATOM 1330 N N . THR A 1 173 ? -12.596 -9.120 12.592 1.00 98.50 173 THR A N 1
ATOM 1331 C CA . THR A 1 173 ? -12.237 -8.241 13.707 1.00 98.50 173 THR A CA 1
ATOM 1332 C C . THR A 1 173 ? -11.301 -8.997 14.654 1.00 98.50 173 THR A C 1
ATOM 1334 O O . THR A 1 173 ? -11.619 -10.128 15.038 1.00 98.50 173 THR A O 1
ATOM 1337 N N . PRO A 1 174 ? -10.146 -8.422 15.032 1.00 97.94 174 PRO A N 1
ATOM 1338 C CA . PRO A 1 174 ? -9.172 -9.138 15.840 1.00 97.94 174 PRO A CA 1
ATOM 1339 C C . PRO A 1 174 ? -9.727 -9.429 17.240 1.00 97.94 174 PRO A C 1
ATOM 1341 O O . PRO A 1 174 ? -10.297 -8.562 17.901 1.00 97.94 174 PRO A O 1
ATOM 1344 N N . SER A 1 175 ? -9.534 -10.665 17.705 1.00 97.06 175 SER A N 1
ATOM 1345 C CA . SER A 1 175 ? -9.952 -11.115 19.040 1.00 97.06 175 SER A CA 1
ATOM 1346 C C . SER A 1 175 ? -8.876 -10.924 20.116 1.00 97.06 175 SER A C 1
ATOM 1348 O O . SER A 1 175 ? -9.158 -11.068 21.304 1.00 97.06 175 SER A O 1
ATOM 1350 N N . SER A 1 176 ? -7.640 -10.630 19.713 1.00 97.00 176 SER A N 1
ATOM 1351 C CA . SER A 1 176 ? -6.508 -10.320 20.592 1.00 97.00 176 SER A CA 1
ATOM 1352 C C . SER A 1 176 ? -5.610 -9.250 19.957 1.00 97.00 176 SER A C 1
ATOM 1354 O O . SER A 1 176 ? -5.539 -9.195 18.725 1.00 97.00 176 SER A O 1
ATOM 1356 N N . PRO A 1 177 ? -4.900 -8.429 20.759 1.00 96.88 177 PRO A N 1
ATOM 1357 C CA . PRO A 1 177 ? -3.959 -7.445 20.236 1.00 96.88 177 PRO A CA 1
ATOM 1358 C C . PRO A 1 177 ? -2.952 -8.080 19.270 1.00 96.88 177 PRO A C 1
ATOM 1360 O O . PRO A 1 177 ? -2.415 -9.145 19.585 1.00 96.88 177 PRO A O 1
ATOM 1363 N N . PRO A 1 178 ? -2.669 -7.449 18.114 1.00 96.50 178 PRO A N 1
ATOM 1364 C CA . PRO A 1 178 ? -1.772 -8.026 17.111 1.00 96.50 178 PRO A CA 1
ATOM 1365 C C . PRO A 1 178 ? -0.308 -8.047 17.569 1.00 96.50 178 PRO A C 1
ATOM 1367 O O . PRO A 1 178 ? 0.502 -8.804 17.042 1.00 96.50 178 PRO A O 1
ATOM 1370 N N . VAL A 1 179 ? 0.031 -7.220 18.559 1.00 97.44 179 VAL A N 1
ATOM 1371 C CA . VAL A 1 179 ? 1.347 -7.149 19.192 1.00 97.44 179 VAL A CA 1
ATOM 1372 C C . VAL A 1 179 ? 1.180 -7.005 20.702 1.00 97.44 179 VAL A C 1
ATOM 1374 O O . VAL A 1 179 ? 0.239 -6.371 21.183 1.00 97.44 179 VAL A O 1
ATOM 1377 N N . THR A 1 180 ? 2.096 -7.595 21.466 1.00 96.94 180 THR A N 1
ATOM 1378 C CA . THR A 1 180 ? 2.027 -7.633 22.938 1.00 96.94 180 THR A CA 1
ATOM 1379 C C . THR A 1 180 ? 2.788 -6.494 23.614 1.00 96.94 180 THR A C 1
ATOM 1381 O O . THR A 1 180 ? 2.753 -6.371 24.834 1.00 96.94 180 THR A O 1
ATOM 1384 N N . ASN A 1 181 ? 3.524 -5.692 22.846 1.00 97.19 181 ASN A N 1
ATOM 1385 C CA . ASN A 1 181 ? 4.462 -4.678 23.328 1.00 97.19 181 ASN A CA 1
ATOM 1386 C C . ASN A 1 181 ? 4.047 -3.247 22.950 1.00 97.19 181 ASN A C 1
ATOM 1388 O O . ASN A 1 181 ? 4.898 -2.361 22.895 1.00 97.19 181 ASN A O 1
ATOM 1392 N N . GLN A 1 182 ? 2.760 -3.018 22.689 1.00 97.00 182 GLN A N 1
ATOM 1393 C CA . GLN A 1 182 ? 2.216 -1.701 22.368 1.00 97.00 182 GLN A CA 1
ATOM 1394 C C . GLN A 1 182 ? 1.197 -1.266 23.422 1.00 97.00 182 GLN A C 1
ATOM 1396 O O . GLN A 1 182 ? 0.338 -2.046 23.830 1.00 97.00 182 GLN A O 1
ATOM 1401 N N . LEU A 1 183 ? 1.299 -0.006 23.849 1.00 96.94 183 LEU A N 1
ATOM 1402 C CA . LEU A 1 183 ? 0.277 0.655 24.653 1.00 96.94 183 LEU A CA 1
ATOM 1403 C C . LEU A 1 183 ? -0.815 1.187 23.717 1.00 96.94 183 LEU A C 1
ATOM 1405 O O . LEU A 1 183 ? -0.515 1.945 22.796 1.00 96.94 183 LEU A O 1
ATOM 1409 N N . TRP A 1 184 ? -2.061 0.776 23.947 1.00 97.50 184 TRP A N 1
ATOM 1410 C CA . TRP A 1 184 ? -3.204 1.189 23.122 1.00 97.50 184 TRP A CA 1
ATOM 1411 C C . TRP A 1 184 ? -3.870 2.460 23.636 1.00 97.50 184 TRP A C 1
ATOM 1413 O O . TRP A 1 184 ? -4.347 3.253 22.837 1.00 97.50 184 TRP A O 1
ATOM 1423 N N . GLU A 1 185 ? -3.867 2.677 24.949 1.00 96.81 185 GLU A N 1
ATOM 1424 C CA . GLU A 1 185 ? -4.367 3.896 25.592 1.00 96.81 185 GLU A CA 1
ATOM 1425 C C . GLU A 1 185 ? -3.468 5.102 25.278 1.00 96.81 185 GLU A C 1
ATOM 1427 O O . GLU A 1 185 ? -2.302 4.944 24.904 1.00 96.81 185 GLU A O 1
ATOM 1432 N N . GLU A 1 186 ? -3.990 6.322 25.432 1.00 93.56 186 GLU A N 1
ATOM 1433 C CA .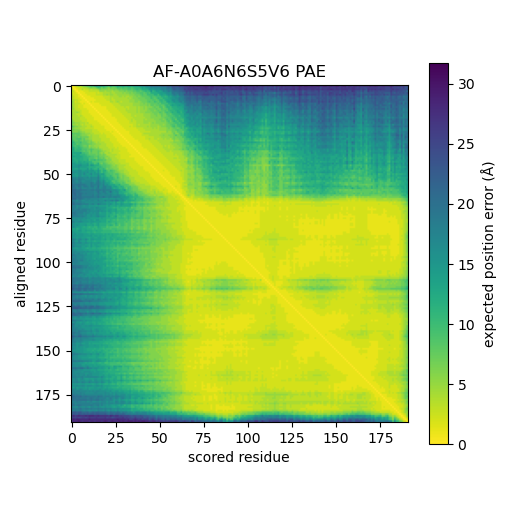 GLU A 1 186 ? -3.165 7.521 25.276 1.00 93.56 186 GLU A CA 1
ATOM 1434 C C . GLU A 1 186 ? -2.015 7.528 26.294 1.00 93.56 186 GLU A C 1
ATOM 1436 O O . GLU A 1 186 ? -2.212 7.386 27.504 1.00 93.56 186 GLU A O 1
ATOM 1441 N N . PHE A 1 187 ? -0.787 7.720 25.807 1.00 90.62 187 PHE A N 1
ATOM 1442 C CA . PHE A 1 187 ? 0.370 7.839 26.682 1.00 90.62 187 PHE A CA 1
ATOM 1443 C C . PHE A 1 187 ? 0.300 9.144 27.485 1.00 90.62 187 PHE A C 1
ATOM 1445 O O . PHE A 1 187 ? 0.416 10.237 26.929 1.00 90.62 187 PHE A O 1
ATOM 1452 N N . SER A 1 188 ? 0.185 9.020 28.806 1.00 85.88 188 SER A N 1
ATOM 1453 C CA . SER A 1 188 ? 0.335 10.131 29.744 1.00 85.88 188 SER A CA 1
ATOM 1454 C C . SER A 1 188 ? 1.671 9.989 30.481 1.00 85.88 188 SER A C 1
ATOM 1456 O O . SER A 1 188 ? 1.772 9.137 31.372 1.00 85.88 188 SER A O 1
ATOM 1458 N N . PRO A 1 189 ? 2.704 10.793 30.162 1.00 80.31 189 PRO A N 1
ATOM 1459 C CA . PRO A 1 189 ? 3.936 10.780 30.939 1.00 80.31 189 PRO A CA 1
ATOM 1460 C C . PRO A 1 189 ? 3.617 11.149 32.391 1.00 80.31 189 PRO A C 1
ATOM 1462 O O . PRO A 1 189 ? 2.891 12.107 32.659 1.00 80.31 189 PRO A O 1
ATOM 1465 N N . LYS A 1 190 ? 4.125 10.359 33.341 1.00 73.62 190 LYS A N 1
ATOM 1466 C CA . LYS A 1 190 ? 4.077 10.734 34.755 1.00 73.62 190 LYS A CA 1
ATOM 1467 C C . LYS A 1 190 ? 5.089 11.861 34.963 1.00 73.62 190 LYS A C 1
ATOM 1469 O O . LYS A 1 190 ? 6.268 11.654 34.682 1.00 73.62 190 LYS A O 1
ATOM 1474 N N . ASN A 1 191 ? 4.601 13.021 35.400 1.00 57.72 191 ASN A N 1
ATOM 1475 C CA . ASN A 1 191 ? 5.434 14.125 35.884 1.00 57.72 191 ASN A CA 1
ATOM 1476 C C . ASN A 1 191 ? 6.191 13.723 37.151 1.00 57.72 191 ASN A C 1
ATOM 1478 O O . ASN A 1 191 ? 5.590 12.996 37.979 1.00 57.72 191 ASN A O 1
#

Sequence (191 aa):
MKQKFLIIVGYLFLLAVIVILTFRVVFLERLIADNNERLSDRMSAFESSAISAAAQIGSLREQVPGLGEYMTGLQLHMAKLWYAASASNWKLADYELHEISETADAVAALRVSRNDVDISDEIKPKLAPRLAALQKSIDGHSIAGFADSYAEALNSCNGCHDSAGYPFIHIITPSSPPVTNQLWEEFSPKN

Secondary structure (DSSP, 8-state):
-HHHHHHHHHHHHHHHHHHHHHHHHHHHHHHHHHHHHHHHHHHHHHHHHHHHHHHHHHHHHHHSPPHHHHHHHHHHHHHHHHHHHHTT-HHHHHHHHHHHHHHHHHHHHT--EETTEEHHHHHHHHHHHHHHHHHHHHHTT-HHHHHHHHHHHHHHHHHHHHHTT-TTS-----SS-S-SS---S------

Radius of gyration: 37.18 Å; Cα contacts (8 Å, |Δi|>4): 147; chains: 1; bounding box: 83×40×115 Å

Nearest PDB structures (foldseek):
  6lea-assembly2_B  TM=5.712E-01  e=6.217E-01  Helicobacter pylori CPY1124
  3k1i-assembly2_B  TM=5.611E-01  e=1.321E+00  Helicobacter pylori 26695
  3iqc-assembly3_A  TM=5.312E-01  e=1.081E+00  Helicobacter pylori 26695

Foldseek 3Di:
DVVVVVVVVVVVVVVVVVVVVVVVVVVVVVVVVVVVVVVVVVVVVVVVVVVVVVVVVVVVLVVQDDPVVLVVLLLLLLQLLLLLLVQLVLVSNVVSLVSNVVSLCSLLVPQDAAPNRRSNVVSCVLCVVLSVQCVVCSVVSPSPSNVVSSVSNQVSVLVVCVVSVNNVPRRDRDPDRPDDPDDSHDDDDDD

Solvent-accessible surface area (backbone atoms only — not comparable to full-atom values): 10416 Å² total; per-residue (Å²): 113,72,67,66,51,53,52,52,53,52,50,53,50,52,50,50,51,51,53,51,50,52,52,50,50,56,51,49,52,50,52,51,50,55,50,50,51,54,49,50,53,52,49,52,53,48,52,52,49,51,52,52,50,53,52,51,52,52,55,52,57,71,67,52,78,55,71,68,55,48,52,49,50,38,53,49,29,55,40,51,23,52,48,10,42,74,47,67,12,47,69,56,20,53,50,26,53,48,53,37,50,53,41,40,52,54,48,38,70,63,76,44,70,39,80,94,32,52,48,18,74,44,45,50,76,60,39,51,68,32,51,53,44,34,47,55,15,49,79,63,70,31,63,68,53,29,53,55,28,48,54,54,37,40,52,42,54,34,52,50,28,42,68,37,72,37,61,87,63,66,69,71,84,72,91,60,78,87,58,94,90,68,81,46,53,72,88,72,82,82,128

pLDDT: mean 94.96, std 5.77, range [57.72, 98.88]

Mean predicted aligned error: 7.74 Å